Protein AF-A0A974C3S4-F1 (afdb_monomer_lite)

Secondary structure (DSSP, 8-state):
---TTHHHHHHHHHHHHHHHHS-HHHHHHEEEEEEETTEEEEEE--SS---EETTEE-------TT----PPPTTSSS-HHHHHHHHHHHHHHHHHH-SSHHHHHHTHHHHHTTSTT-HHHHHHHHHHHHTS-HHHHHSPP---S-S-------S--SS-HHHHHHHHHHHHH-TT----GGGG--

Foldseek 3Di:
DDDPCPLLVLVLVVQVVCVPPCDPVNVVQWPDWKDFSVDIDTDGDDPDPQPDDVPDGFFADDDDPPDALPQDDCPPPDPNVVNLVVLLVVLLVRLQRGPDPVRSVVCVVVVQVNVVPDNPSNVVSNVVNNPDDNVVSPDDDPDPPDDDCPPSDIDDFPDHSVVSVVQVVVCVVPVPPSDDPRSVRD

Radius of gyration: 20.66 Å; chains: 1; bounding box: 44×44×51 Å

Sequence (186 aa):
MGAKFAHSFANLYMGWWEETHISADWKKCLRVYIRNIDDLLCIWEGNVNLMSEGHRVLSTIYRKPSSGNNLLHEHSCHPKRLIGGIPVGQFLRLRRNCSSDKTFYKLPGDMRDRFQNDKTNIKQAFMRAAKTERCGLLRPKNHRQNRQFKDKYVGCTKRSLKERIREHISQISNINFSNTRHFREC

Structure (mmCIF, N/CA/C/O backbone):
data_AF-A0A974C3S4-F1
#
_entry.id   AF-A0A974C3S4-F1
#
loop_
_atom_site.group_PDB
_atom_site.id
_atom_site.type_symbol
_atom_site.label_atom_id
_atom_site.label_alt_id
_atom_site.label_comp_id
_atom_site.label_asym_id
_atom_site.label_entity_id
_atom_site.label_seq_id
_atom_site.pdbx_PDB_ins_code
_atom_site.Cartn_x
_atom_site.Cartn_y
_atom_site.Cartn_z
_atom_site.occupancy
_atom_site.B_iso_or_equiv
_atom_site.auth_seq_id
_atom_site.auth_comp_id
_atom_site.auth_asym_id
_atom_site.auth_atom_id
_atom_site.pdbx_PDB_model_num
ATOM 1 N N . MET A 1 1 ? 7.377 -14.156 14.859 1.00 49.00 1 MET A N 1
ATOM 2 C CA . MET A 1 1 ? 6.062 -14.406 14.220 1.00 49.00 1 MET A CA 1
ATOM 3 C C . MET A 1 1 ? 5.716 -15.879 14.387 1.00 49.00 1 MET A C 1
ATOM 5 O O . MET A 1 1 ? 6.585 -16.692 14.119 1.00 49.00 1 MET A O 1
ATOM 9 N N . GLY A 1 2 ? 4.513 -16.230 14.858 1.00 65.12 2 GLY A N 1
ATOM 10 C CA . GLY A 1 2 ? 4.103 -17.645 14.977 1.00 65.12 2 GLY A CA 1
ATOM 11 C C . GLY A 1 2 ? 3.187 -17.984 16.158 1.00 65.12 2 GLY A C 1
ATOM 12 O O . GLY A 1 2 ? 2.502 -19.000 16.119 1.00 65.12 2 GLY A O 1
ATOM 13 N N . ALA A 1 3 ? 3.111 -17.128 17.181 1.00 70.50 3 ALA A N 1
ATOM 14 C CA . ALA A 1 3 ? 2.212 -17.344 18.313 1.00 70.50 3 ALA A CA 1
ATOM 15 C C . ALA A 1 3 ? 0.741 -17.082 17.936 1.00 70.50 3 ALA A C 1
ATOM 17 O O . ALA A 1 3 ? 0.429 -16.080 17.285 1.00 70.50 3 ALA A O 1
ATOM 18 N N . LYS A 1 4 ? -0.178 -17.956 18.380 1.00 68.44 4 LYS A N 1
ATOM 19 C CA . LYS A 1 4 ? -1.622 -17.869 18.066 1.00 68.44 4 LYS A CA 1
ATOM 20 C C . LYS A 1 4 ? -2.256 -16.547 18.522 1.00 68.44 4 LYS A C 1
ATOM 22 O O . LYS A 1 4 ? -3.127 -16.029 17.832 1.00 68.44 4 LYS A O 1
ATOM 27 N N . PHE A 1 5 ? -1.783 -15.980 19.631 1.00 71.81 5 PHE A N 1
ATOM 28 C CA . PHE A 1 5 ? -2.290 -14.733 20.213 1.00 71.81 5 PHE A CA 1
ATOM 29 C C . PHE A 1 5 ? -1.718 -13.456 19.571 1.00 71.81 5 PHE A C 1
ATOM 31 O O . PHE A 1 5 ? -2.264 -12.376 19.779 1.00 71.81 5 PHE A O 1
ATOM 38 N N . ALA A 1 6 ? -0.646 -13.549 18.774 1.00 75.81 6 ALA A N 1
ATOM 39 C CA . ALA A 1 6 ? 0.100 -12.379 18.299 1.00 75.81 6 ALA A CA 1
ATOM 40 C C . ALA A 1 6 ? -0.765 -11.370 17.522 1.00 75.81 6 ALA A C 1
ATOM 42 O O . ALA A 1 6 ? -0.603 -10.165 17.681 1.00 75.81 6 ALA A O 1
ATOM 43 N N . HIS A 1 7 ? -1.717 -11.857 16.720 1.00 72.75 7 HIS A N 1
ATOM 44 C CA . HIS A 1 7 ? -2.614 -10.997 15.942 1.00 72.75 7 HIS A CA 1
ATOM 45 C C . HIS A 1 7 ? -3.540 -10.164 16.840 1.00 72.75 7 HIS A C 1
ATOM 47 O O . HIS A 1 7 ? -3.784 -8.994 16.555 1.00 72.75 7 HIS A O 1
ATOM 53 N N . SER A 1 8 ? -4.040 -10.745 17.933 1.00 73.38 8 SER A N 1
ATOM 54 C CA . SER A 1 8 ? -4.930 -10.050 18.866 1.00 73.38 8 SER A CA 1
ATOM 55 C C . SER A 1 8 ? -4.185 -8.967 19.644 1.00 73.38 8 SER A C 1
ATOM 57 O O . SER A 1 8 ? -4.670 -7.843 19.738 1.00 73.38 8 SER A O 1
ATOM 59 N N . PHE A 1 9 ? -2.969 -9.267 20.110 1.00 78.31 9 PHE A N 1
ATOM 60 C CA . PHE A 1 9 ? -2.106 -8.278 20.760 1.00 78.31 9 PHE A CA 1
ATOM 61 C C . PHE A 1 9 ? -1.722 -7.133 19.819 1.00 78.31 9 PHE A C 1
ATOM 63 O O . PHE A 1 9 ? -1.821 -5.972 20.207 1.00 78.31 9 PHE A O 1
ATOM 70 N N . ALA A 1 10 ? -1.357 -7.434 18.569 1.00 81.00 10 ALA A N 1
ATOM 71 C CA . ALA A 1 10 ? -1.061 -6.404 17.576 1.00 81.00 10 ALA A CA 1
ATOM 72 C C . ALA A 1 10 ? -2.276 -5.493 17.325 1.00 81.00 10 ALA A C 1
ATOM 74 O O . ALA A 1 10 ? -2.139 -4.274 17.263 1.00 81.00 10 ALA A O 1
ATOM 75 N N . ASN A 1 11 ? -3.483 -6.062 17.257 1.00 77.94 11 ASN A N 1
ATOM 76 C CA . ASN A 1 11 ? -4.707 -5.279 17.098 1.00 77.94 11 ASN A CA 1
ATOM 77 C C . ASN A 1 11 ? -5.024 -4.391 18.306 1.00 77.94 11 ASN A C 1
ATOM 79 O O . ASN A 1 11 ? -5.500 -3.273 18.110 1.00 77.94 11 ASN A O 1
ATOM 83 N N . LEU A 1 12 ? -4.768 -4.862 19.529 1.00 79.62 12 LEU A N 1
ATOM 84 C CA . LEU A 1 12 ? -4.915 -4.049 20.739 1.00 79.62 12 LEU A CA 1
ATOM 85 C C . LEU A 1 12 ? -3.912 -2.897 20.765 1.00 79.62 12 LEU A C 1
ATOM 87 O O . LEU A 1 12 ? -4.309 -1.757 20.986 1.00 79.62 12 LEU A O 1
ATOM 91 N N . TYR A 1 13 ? -2.641 -3.183 20.476 1.00 84.88 13 TYR A N 1
ATOM 92 C CA . TYR A 1 13 ? -1.594 -2.167 20.406 1.00 84.88 13 TYR A CA 1
ATOM 93 C C . TYR A 1 13 ? -1.926 -1.085 19.375 1.00 84.88 13 TYR A C 1
ATOM 95 O O . TYR A 1 13 ? -1.883 0.100 19.693 1.00 84.88 13 TYR A O 1
ATOM 103 N N . MET A 1 14 ? -2.336 -1.480 18.166 1.00 82.88 14 MET A N 1
ATOM 104 C CA . MET A 1 14 ? -2.735 -0.520 17.136 1.00 82.88 14 MET A CA 1
ATOM 105 C C . MET A 1 14 ? -3.984 0.272 17.535 1.00 82.88 14 MET A C 1
ATOM 107 O O . MET A 1 14 ? -4.066 1.451 17.224 1.00 82.88 14 MET A O 1
ATOM 111 N N . GLY A 1 15 ? -4.922 -0.338 18.267 1.00 80.06 15 GLY A N 1
ATOM 112 C CA . GLY A 1 15 ? -6.074 0.372 18.828 1.00 80.06 15 GLY A CA 1
ATOM 113 C C . GLY A 1 15 ? -5.685 1.454 19.833 1.00 80.06 15 GLY A C 1
ATOM 114 O O . GLY A 1 15 ? -6.187 2.571 19.775 1.00 80.06 15 GLY A O 1
ATOM 115 N N . TRP A 1 16 ? -4.747 1.142 20.725 1.00 84.12 16 TRP A N 1
ATOM 116 C CA . TRP A 1 16 ? -4.184 2.125 21.648 1.00 84.12 16 TRP A CA 1
ATOM 117 C C . TRP A 1 16 ? -3.422 3.233 20.912 1.00 84.12 16 TRP A C 1
ATOM 119 O O . TRP A 1 16 ? -3.577 4.413 21.227 1.00 84.12 16 TRP A O 1
ATOM 129 N N . TRP A 1 17 ? -2.634 2.870 19.900 1.00 85.31 17 TRP A N 1
ATOM 130 C CA . TRP A 1 17 ? -1.913 3.830 19.070 1.00 85.31 17 TRP A CA 1
ATOM 131 C C . TRP A 1 17 ? -2.872 4.787 18.343 1.00 85.31 17 TRP A C 1
ATOM 133 O O . TRP A 1 17 ? -2.651 5.994 18.343 1.00 85.31 17 TRP A O 1
ATOM 143 N N . GLU A 1 18 ? -3.976 4.272 17.793 1.00 80.81 18 GLU A N 1
ATOM 144 C CA . GLU A 1 18 ? -5.032 5.071 17.158 1.00 80.81 18 GLU A CA 1
ATOM 145 C C . GLU A 1 18 ? -5.673 6.060 18.142 1.00 80.81 18 GLU A C 1
ATOM 147 O O . GLU A 1 18 ? -5.864 7.225 17.804 1.00 80.81 18 GLU A O 1
ATOM 152 N N . GLU A 1 19 ? -5.995 5.635 19.366 1.00 79.62 19 GLU A N 1
ATOM 153 C CA . GLU A 1 19 ? -6.585 6.524 20.377 1.00 79.62 19 GLU A CA 1
ATOM 154 C C . GLU A 1 19 ? -5.631 7.631 20.840 1.00 79.62 19 GLU A C 1
ATOM 156 O O . GLU A 1 19 ? -6.083 8.732 21.146 1.00 79.62 19 GLU A O 1
ATOM 161 N N . THR A 1 20 ? -4.327 7.353 20.867 1.00 83.06 20 THR A N 1
ATOM 162 C CA . THR A 1 20 ? -3.306 8.277 21.384 1.00 83.06 20 THR A CA 1
ATOM 163 C C . THR A 1 20 ? -2.738 9.220 20.324 1.00 83.06 20 THR A C 1
ATOM 165 O O . THR A 1 20 ? -2.444 10.370 20.636 1.00 83.06 20 THR A O 1
ATOM 168 N N . HIS A 1 21 ? -2.586 8.762 19.078 1.00 83.56 21 HIS A N 1
ATOM 169 C CA . HIS A 1 21 ? -1.892 9.508 18.020 1.00 83.56 21 HIS A CA 1
ATOM 170 C C . HIS A 1 21 ? -2.831 10.059 16.942 1.00 83.56 21 HIS A C 1
ATOM 172 O O . HIS A 1 21 ? -2.447 10.975 16.213 1.00 83.56 21 HIS A O 1
ATOM 178 N N . ILE A 1 22 ? -4.061 9.544 16.826 1.00 80.31 22 ILE A N 1
ATOM 179 C CA . ILE A 1 22 ? -5.069 10.108 15.923 1.00 80.31 22 ILE A CA 1
ATOM 180 C C . ILE A 1 22 ? -5.941 11.073 16.726 1.00 80.31 22 ILE A C 1
ATOM 182 O O . ILE A 1 22 ? -6.916 10.673 17.368 1.00 80.31 22 ILE A O 1
ATOM 186 N N . SER A 1 23 ? -5.574 12.358 16.682 1.00 75.12 23 SER A N 1
ATOM 187 C CA . SER A 1 23 ? -6.287 13.421 17.395 1.00 75.12 23 SER A CA 1
ATOM 188 C C . SER A 1 23 ? -7.766 13.487 16.998 1.00 75.12 23 SER A C 1
ATOM 190 O O . SER A 1 23 ? -8.157 13.111 15.889 1.00 75.12 23 SER A O 1
ATOM 192 N N . ALA A 1 24 ? -8.606 13.994 17.904 1.00 73.50 24 ALA A N 1
ATOM 193 C CA . ALA A 1 24 ? -10.036 14.159 17.647 1.00 73.50 24 ALA A CA 1
ATOM 194 C C . ALA A 1 24 ? -10.309 15.017 16.400 1.00 73.50 24 ALA A C 1
ATOM 196 O O . ALA A 1 24 ? -11.242 14.733 15.654 1.00 73.50 24 ALA A O 1
ATOM 197 N N . ASP A 1 25 ? -9.468 16.017 16.135 1.00 75.00 25 ASP A N 1
ATOM 198 C CA . ASP A 1 25 ? -9.600 16.868 14.953 1.00 75.00 25 ASP A CA 1
ATOM 199 C C . ASP A 1 25 ? -9.223 16.136 13.666 1.00 75.00 25 ASP A C 1
ATOM 201 O O . ASP A 1 25 ? -9.927 16.251 12.666 1.00 75.00 25 ASP A O 1
ATOM 205 N N . TRP A 1 26 ? -8.197 15.281 13.700 1.00 75.31 26 TRP A N 1
ATOM 206 C CA . TRP A 1 26 ? -7.864 14.437 12.553 1.00 75.31 26 TRP A CA 1
ATOM 207 C C . TRP A 1 26 ? -8.987 13.443 12.228 1.00 75.31 26 TRP A C 1
ATOM 209 O O . TRP A 1 26 ? -9.284 13.197 11.057 1.00 75.31 26 TRP A O 1
ATOM 219 N N . LYS A 1 27 ? -9.669 12.911 13.252 1.00 75.12 27 LYS A N 1
ATOM 220 C CA . LYS A 1 27 ? -10.837 12.033 13.060 1.00 75.12 27 LYS A CA 1
ATOM 221 C C . LYS A 1 27 ? -11.984 12.732 12.326 1.00 75.12 27 LYS A C 1
ATOM 223 O O . LYS A 1 27 ? -12.694 12.058 11.591 1.00 75.12 27 LYS A O 1
ATOM 228 N N . LYS A 1 28 ? -12.148 14.053 12.476 1.00 79.06 28 LYS A N 1
ATOM 229 C CA . LYS A 1 28 ? -13.183 14.827 11.761 1.00 79.06 28 LYS A CA 1
ATOM 230 C C . LYS A 1 28 ? -12.880 14.951 10.267 1.00 79.06 28 LYS A C 1
ATOM 232 O O . LYS A 1 28 ? -13.800 14.915 9.456 1.00 79.06 28 LYS A O 1
ATOM 237 N N . CYS A 1 29 ? -11.603 15.073 9.905 1.00 80.06 29 CYS A N 1
ATOM 238 C CA . CYS A 1 29 ? -11.180 15.206 8.510 1.00 80.06 29 CYS A CA 1
ATOM 239 C C . CYS A 1 29 ? -11.091 13.855 7.780 1.00 80.06 29 CYS A C 1
ATOM 241 O O . CYS A 1 29 ? -11.130 13.820 6.551 1.00 80.06 29 CYS A O 1
ATOM 243 N N . LEU A 1 30 ? -10.972 12.734 8.500 1.00 82.06 30 LEU A N 1
ATOM 244 C CA . LEU A 1 30 ? -10.976 11.390 7.916 1.00 82.06 30 LEU A CA 1
ATOM 245 C C . LEU A 1 30 ? -12.379 11.006 7.420 1.00 82.06 30 LEU A C 1
ATOM 247 O O . LEU A 1 30 ? -13.294 10.776 8.202 1.00 82.06 30 LEU A O 1
ATOM 251 N N . ARG A 1 31 ? -12.528 10.869 6.101 1.00 81.69 31 ARG A N 1
ATOM 252 C CA . ARG A 1 31 ? -13.748 10.371 5.448 1.00 81.69 31 ARG A CA 1
ATOM 253 C C . ARG A 1 31 ? -13.806 8.845 5.434 1.00 81.69 31 ARG A C 1
ATOM 255 O O . ARG A 1 31 ? -14.871 8.271 5.627 1.00 81.69 31 ARG A O 1
ATOM 262 N N . VAL A 1 32 ? -12.664 8.191 5.224 1.00 79.94 32 VAL A N 1
ATOM 263 C CA . VAL A 1 32 ? -12.521 6.730 5.279 1.00 79.94 32 VAL A CA 1
ATOM 264 C C . VAL A 1 32 ? -11.233 6.391 6.014 1.00 79.94 32 VAL A C 1
ATOM 266 O O . VAL A 1 32 ? -10.180 6.952 5.719 1.00 79.94 32 VAL A O 1
ATOM 269 N N . TYR A 1 33 ? -11.305 5.446 6.944 1.00 79.81 33 TYR A N 1
ATOM 270 C CA . TYR A 1 33 ? -10.139 4.874 7.605 1.00 79.81 33 TYR A CA 1
ATOM 271 C C . TYR A 1 33 ? -10.340 3.371 7.751 1.00 79.81 33 TYR A C 1
ATOM 273 O O . TYR A 1 33 ? -11.225 2.913 8.472 1.00 79.81 33 TYR A O 1
ATOM 281 N N . ILE A 1 34 ? -9.518 2.603 7.048 1.00 77.44 34 ILE A N 1
ATOM 282 C CA . ILE A 1 34 ? -9.522 1.147 7.086 1.00 77.44 34 ILE A CA 1
ATOM 283 C C . ILE A 1 34 ? -8.109 0.703 7.425 1.00 77.44 34 ILE A C 1
ATOM 285 O O . ILE A 1 34 ? -7.136 1.171 6.835 1.00 77.44 34 ILE A O 1
ATOM 289 N N . ARG A 1 35 ? -7.999 -0.228 8.368 1.00 78.38 35 ARG A N 1
ATOM 290 C CA . ARG A 1 35 ? -6.722 -0.799 8.781 1.00 78.38 35 ARG A CA 1
ATOM 291 C C . ARG A 1 35 ? -6.786 -2.317 8.757 1.00 78.38 35 ARG A C 1
ATOM 293 O O . ARG A 1 35 ? -7.759 -2.906 9.215 1.00 78.38 35 ARG A O 1
ATOM 300 N N . ASN A 1 36 ? -5.699 -2.910 8.291 1.00 76.31 36 ASN A N 1
ATOM 301 C CA . ASN A 1 36 ? -5.227 -4.246 8.627 1.00 76.31 36 ASN A CA 1
ATOM 302 C C . ASN A 1 36 ? -3.917 -4.076 9.420 1.00 76.31 36 ASN A C 1
ATOM 304 O O . ASN A 1 36 ? -3.266 -3.053 9.263 1.00 76.31 36 ASN A O 1
ATOM 308 N N . ILE A 1 37 ? -3.519 -5.027 10.271 1.00 73.94 37 ILE A N 1
ATOM 309 C CA . ILE A 1 37 ? -2.372 -4.898 11.204 1.00 73.94 37 ILE A CA 1
ATOM 310 C C . ILE A 1 37 ? -1.189 -4.117 10.601 1.00 73.94 37 ILE A C 1
ATOM 312 O O . ILE A 1 37 ? -0.754 -3.139 11.202 1.00 73.94 37 ILE A O 1
ATOM 316 N N . ASP A 1 38 ? -0.763 -4.498 9.394 1.00 74.00 38 ASP A N 1
ATOM 317 C CA . ASP A 1 38 ? 0.390 -3.918 8.698 1.00 74.00 38 ASP A CA 1
ATOM 318 C C . ASP A 1 38 ? 0.028 -2.865 7.623 1.00 74.00 38 ASP A C 1
ATOM 320 O O . ASP A 1 38 ? 0.913 -2.157 7.143 1.00 74.00 38 ASP A O 1
ATOM 324 N N . ASP A 1 39 ? -1.249 -2.74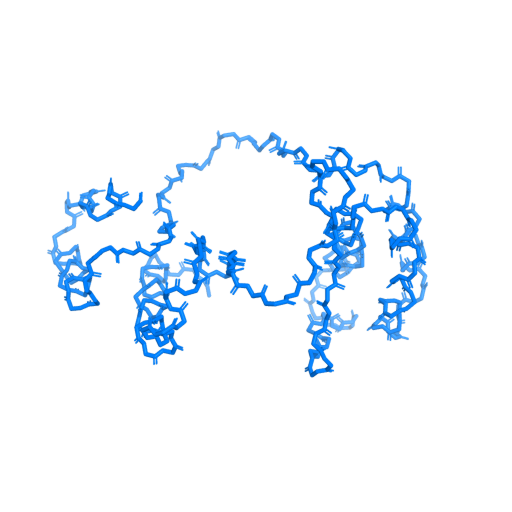2 7.231 1.00 80.12 39 ASP A N 1
ATOM 325 C CA . ASP A 1 39 ? -1.698 -1.906 6.106 1.00 80.12 39 ASP A CA 1
ATOM 326 C C . ASP A 1 39 ? -2.754 -0.874 6.534 1.00 80.12 39 ASP A C 1
ATOM 328 O O . ASP A 1 39 ? -3.768 -1.206 7.146 1.00 80.12 39 ASP A O 1
ATOM 332 N N . LEU A 1 40 ? -2.569 0.382 6.127 1.00 81.50 40 LEU A N 1
ATOM 333 C CA . LEU A 1 40 ? -3.481 1.494 6.407 1.00 81.50 40 LEU A CA 1
ATOM 334 C C . LEU A 1 40 ? -4.011 2.093 5.099 1.00 81.50 40 LEU A C 1
ATOM 336 O O . LEU A 1 40 ? -3.233 2.412 4.198 1.00 81.50 40 LEU A O 1
ATOM 340 N N . LEU A 1 41 ? -5.326 2.289 5.016 1.00 82.69 41 LEU A N 1
ATOM 341 C CA . LEU A 1 41 ? -6.002 3.029 3.956 1.00 82.69 41 LEU A CA 1
ATOM 342 C C . LEU A 1 41 ? -6.784 4.188 4.575 1.00 82.69 41 LEU A C 1
ATOM 344 O O . LEU A 1 41 ? -7.761 3.976 5.290 1.00 82.69 41 LEU A O 1
ATOM 348 N N . CYS A 1 42 ? -6.372 5.409 4.248 1.00 81.12 42 CYS A N 1
ATOM 349 C CA . CYS A 1 42 ? -7.007 6.632 4.722 1.00 81.12 42 CYS A CA 1
ATOM 350 C C . CYS A 1 42 ? -7.463 7.475 3.529 1.00 81.12 42 CYS A C 1
ATOM 352 O O . CYS A 1 42 ? -6.677 7.724 2.615 1.00 81.12 42 CYS A O 1
ATOM 354 N N . ILE A 1 43 ? -8.701 7.958 3.571 1.00 82.25 43 ILE A N 1
ATOM 355 C CA . ILE A 1 43 ? -9.211 9.034 2.720 1.00 82.25 43 ILE A CA 1
ATOM 356 C C . ILE A 1 43 ? -9.602 10.155 3.670 1.00 82.25 43 ILE A C 1
ATOM 358 O O . ILE A 1 43 ? -10.413 9.945 4.570 1.00 82.25 43 ILE A O 1
ATOM 362 N N . TRP A 1 44 ? -9.017 11.330 3.496 1.00 84.25 44 TRP A N 1
ATOM 363 C CA . TRP A 1 44 ? -9.331 12.502 4.300 1.00 84.25 44 TRP A CA 1
ATOM 364 C C . TRP A 1 44 ? -9.626 13.688 3.393 1.00 84.25 44 TRP A C 1
ATOM 366 O O . TRP A 1 44 ? -9.201 13.724 2.238 1.00 84.25 44 TRP A O 1
ATOM 376 N N . GLU A 1 45 ? -10.379 14.640 3.919 1.00 78.50 45 GLU A N 1
ATOM 377 C CA . GLU A 1 45 ? -10.604 15.920 3.271 1.00 78.50 45 GLU A CA 1
ATOM 378 C C . GLU A 1 45 ? -9.400 16.830 3.519 1.00 78.50 45 GLU A C 1
ATOM 380 O O . GLU A 1 45 ? -8.984 17.046 4.658 1.00 78.50 45 GLU A O 1
ATOM 385 N N . GLY A 1 46 ? -8.804 17.333 2.444 1.00 73.81 46 GLY A N 1
ATOM 386 C CA . GLY A 1 46 ? -7.680 18.254 2.511 1.00 73.81 46 GLY A CA 1
ATOM 387 C C . GLY A 1 46 ? -7.654 19.176 1.301 1.00 73.81 46 GLY A C 1
ATOM 388 O O . GLY A 1 46 ? -8.262 18.881 0.277 1.00 73.81 46 GLY A O 1
ATOM 389 N N . ASN A 1 47 ? -6.892 20.265 1.400 1.00 66.00 47 ASN A N 1
ATOM 390 C CA . ASN A 1 47 ? -6.762 21.289 0.351 1.00 66.00 47 ASN A CA 1
ATOM 391 C C . ASN A 1 47 ? -5.928 20.841 -0.867 1.00 66.00 47 ASN A C 1
ATOM 393 O O . ASN A 1 47 ? -5.486 21.667 -1.662 1.00 66.00 47 ASN A O 1
ATOM 397 N N . VAL A 1 48 ? -5.640 19.545 -0.996 1.00 61.84 48 VAL A N 1
ATOM 398 C CA . VAL A 1 48 ? -4.832 19.028 -2.101 1.00 61.84 48 VAL A CA 1
ATOM 399 C C . VAL A 1 48 ? -5.753 18.758 -3.279 1.00 61.84 48 VAL A C 1
ATOM 401 O O . VAL A 1 48 ? -6.665 17.940 -3.182 1.00 61.84 48 VAL A O 1
ATOM 404 N N . ASN A 1 49 ? -5.472 19.414 -4.404 1.00 56.66 49 ASN A N 1
ATOM 405 C CA . ASN A 1 49 ? -6.136 19.146 -5.672 1.00 56.66 49 ASN A CA 1
ATOM 406 C C . ASN A 1 49 ? -5.974 17.662 -6.022 1.00 56.66 49 ASN A C 1
ATOM 408 O O . ASN A 1 49 ? -4.888 17.210 -6.397 1.00 56.66 49 ASN A O 1
ATOM 412 N N . LEU A 1 50 ? -7.054 16.891 -5.883 1.00 60.16 50 LEU A N 1
ATOM 413 C CA . LEU A 1 50 ? -7.115 15.541 -6.420 1.00 60.16 50 LEU A CA 1
ATOM 414 C C . LEU A 1 50 ? -6.884 15.644 -7.926 1.00 60.16 50 LEU A C 1
ATOM 416 O O . LEU A 1 50 ? -7.619 16.337 -8.630 1.00 60.16 50 LEU A O 1
ATOM 420 N N . MET A 1 51 ? -5.860 14.949 -8.421 1.00 63.56 51 MET A N 1
ATOM 421 C CA . MET A 1 51 ? -5.691 14.771 -9.857 1.00 63.56 51 MET A CA 1
ATOM 422 C C . MET A 1 51 ? -6.913 13.990 -10.348 1.00 63.56 51 MET A C 1
ATOM 424 O O . MET A 1 51 ? -7.044 12.796 -10.078 1.00 63.56 51 MET A O 1
ATOM 428 N N . SER A 1 52 ? -7.844 14.681 -10.995 1.00 67.38 52 SER A N 1
ATOM 429 C CA . SER A 1 52 ? -9.067 14.097 -11.530 1.00 67.38 52 SER A CA 1
ATOM 430 C C . SER A 1 52 ? -9.143 14.375 -13.023 1.00 67.38 52 SER A C 1
ATOM 432 O O . SER A 1 52 ? -8.881 15.482 -13.483 1.00 67.38 52 SER A O 1
ATOM 434 N N . GLU A 1 53 ? -9.462 13.336 -13.786 1.00 71.19 53 GLU A N 1
ATOM 435 C CA . GLU A 1 53 ? -9.814 13.443 -15.201 1.00 71.19 53 GLU A CA 1
ATOM 436 C C . GLU A 1 53 ? -11.278 13.010 -15.321 1.00 71.19 53 GLU A C 1
ATOM 438 O O . GLU A 1 53 ? -11.604 11.820 -15.242 1.00 71.19 53 GLU A O 1
ATOM 443 N N . GLY A 1 54 ? -12.184 13.989 -15.419 1.00 75.25 54 GLY A N 1
ATOM 444 C CA . GLY A 1 54 ? -13.630 13.758 -15.364 1.00 75.25 54 GLY A CA 1
ATOM 445 C C . GLY A 1 54 ? -14.057 13.101 -14.044 1.00 75.25 54 GLY A C 1
ATOM 446 O O . GLY A 1 54 ? -13.766 13.610 -12.967 1.00 75.25 54 GLY A O 1
ATOM 447 N N . HIS A 1 55 ? -14.711 11.937 -14.123 1.00 74.31 55 HIS A N 1
ATOM 448 C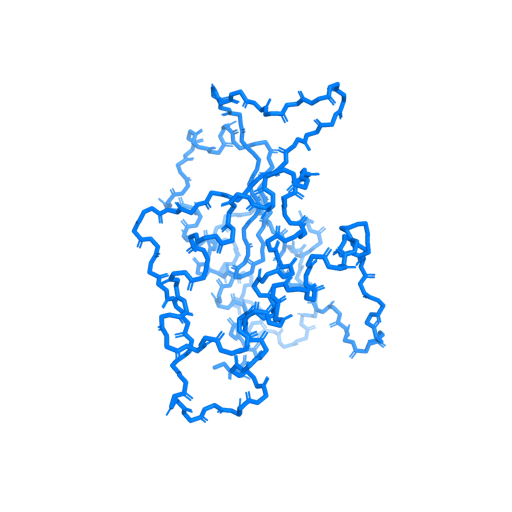 CA . HIS A 1 55 ? -15.162 11.155 -12.958 1.00 74.31 55 HIS A CA 1
ATOM 449 C C . HIS A 1 55 ? -14.111 10.161 -12.416 1.00 74.31 55 HIS A C 1
ATOM 451 O O . HIS A 1 55 ? -14.440 9.297 -11.601 1.00 74.31 55 HIS A O 1
ATOM 457 N N . ARG A 1 56 ? -12.850 10.215 -12.875 1.00 74.38 56 ARG A N 1
ATOM 458 C CA . ARG A 1 56 ? -11.787 9.294 -12.433 1.00 74.38 56 ARG A CA 1
ATOM 459 C C . ARG A 1 56 ? -10.800 9.966 -11.490 1.00 74.38 56 ARG A C 1
ATOM 461 O O . ARG A 1 56 ? -10.187 10.971 -11.835 1.00 74.38 56 ARG A O 1
ATOM 468 N N . VAL A 1 57 ? -10.568 9.321 -10.347 1.00 80.38 57 VAL A N 1
ATOM 469 C CA . VAL A 1 57 ? -9.466 9.649 -9.435 1.00 80.38 57 VAL A CA 1
ATOM 470 C C . VAL A 1 57 ? -8.167 9.078 -9.999 1.00 80.38 57 VAL A C 1
ATOM 472 O O . VAL A 1 57 ? -8.050 7.866 -10.202 1.00 80.38 57 VAL A O 1
ATOM 475 N N . LEU A 1 58 ? -7.183 9.942 -10.240 1.00 82.62 58 LEU A N 1
ATOM 476 C CA . LEU A 1 58 ? -5.844 9.533 -10.636 1.00 82.62 58 LEU A CA 1
ATOM 477 C C . LEU A 1 58 ? -4.985 9.292 -9.396 1.00 82.62 58 LEU A C 1
ATOM 479 O O . LEU A 1 58 ? -4.961 10.071 -8.447 1.00 82.62 58 LEU A O 1
ATOM 483 N N . SER A 1 59 ? -4.244 8.192 -9.430 1.00 83.44 59 SER A N 1
ATOM 484 C CA . SER A 1 59 ? -3.341 7.777 -8.362 1.00 83.44 59 SER A CA 1
ATOM 485 C C . SER A 1 59 ? -1.889 7.802 -8.830 1.00 83.44 59 SER A C 1
ATOM 487 O O . SER A 1 59 ? -1.568 7.372 -9.943 1.00 83.44 59 SER A O 1
ATOM 489 N N . THR A 1 60 ? -1.005 8.267 -7.953 1.00 85.12 60 THR A N 1
ATOM 490 C CA . THR A 1 60 ? 0.452 8.202 -8.105 1.00 85.12 60 THR A CA 1
ATOM 491 C C . THR A 1 60 ? 1.084 7.758 -6.788 1.00 85.12 60 THR A C 1
ATOM 493 O O . THR A 1 60 ? 0.419 7.700 -5.753 1.00 85.12 60 THR A O 1
ATOM 496 N N . ILE A 1 61 ? 2.367 7.410 -6.820 1.00 85.06 61 ILE A N 1
ATOM 497 C CA . ILE A 1 61 ? 3.123 7.056 -5.621 1.00 85.06 61 ILE A CA 1
ATOM 498 C C . ILE A 1 61 ? 3.888 8.278 -5.136 1.00 85.06 61 ILE A C 1
ATOM 500 O O . ILE A 1 61 ? 4.729 8.819 -5.847 1.00 85.06 61 ILE A O 1
ATOM 504 N N . TYR A 1 62 ? 3.635 8.647 -3.886 1.00 83.38 62 TYR A N 1
ATOM 505 C CA . TYR A 1 62 ? 4.482 9.556 -3.135 1.00 83.38 62 TYR A CA 1
ATOM 506 C C . TYR A 1 62 ? 5.407 8.752 -2.219 1.00 83.38 62 TYR A C 1
ATOM 508 O O . TYR A 1 62 ? 4.980 7.790 -1.575 1.00 83.38 62 TYR A O 1
ATOM 516 N N . ARG A 1 63 ? 6.681 9.141 -2.153 1.00 78.19 63 ARG A N 1
ATOM 517 C CA . ARG A 1 63 ? 7.653 8.572 -1.217 1.00 78.19 63 ARG A CA 1
ATOM 518 C C . ARG A 1 63 ? 8.148 9.673 -0.299 1.00 78.19 63 ARG A C 1
ATOM 520 O O . ARG A 1 63 ? 8.571 10.723 -0.768 1.00 78.19 63 ARG A O 1
ATOM 527 N N . LYS A 1 64 ? 8.121 9.411 1.006 1.00 81.06 64 LYS A N 1
ATOM 528 C CA . LYS A 1 64 ? 8.679 10.338 1.990 1.00 81.06 64 LYS A CA 1
ATOM 529 C C . LYS A 1 64 ? 10.196 10.457 1.771 1.00 81.06 64 LYS A C 1
ATOM 531 O O . LYS A 1 64 ? 10.832 9.412 1.608 1.00 81.06 64 LYS A O 1
ATOM 536 N N . PRO A 1 65 ? 10.779 11.669 1.826 1.00 78.19 65 PRO A N 1
ATOM 537 C CA . PRO A 1 65 ? 12.225 11.865 1.691 1.00 78.19 65 PRO A CA 1
ATOM 538 C C . PRO A 1 65 ? 13.040 11.040 2.695 1.00 78.19 65 PRO A C 1
ATOM 540 O O . PRO A 1 65 ? 14.076 10.488 2.351 1.00 78.19 65 PRO A O 1
ATOM 543 N N . SER A 1 66 ? 12.520 10.876 3.914 1.00 77.75 66 SER A N 1
ATOM 544 C CA . SER A 1 66 ? 13.137 10.088 4.987 1.00 77.75 66 SER A CA 1
ATOM 545 C C . SER A 1 66 ? 12.887 8.576 4.895 1.00 77.75 66 SER A C 1
ATOM 547 O O . SER A 1 66 ? 13.345 7.824 5.752 1.00 77.75 66 SER A O 1
ATOM 549 N N . SER A 1 67 ? 12.145 8.094 3.890 1.00 72.75 67 SER A N 1
ATOM 550 C CA . SER A 1 67 ? 11.876 6.661 3.749 1.00 72.75 67 SER A CA 1
ATOM 551 C C . SER A 1 67 ? 13.128 5.931 3.270 1.00 72.75 67 SER A C 1
ATOM 553 O O . SER A 1 67 ? 13.404 5.892 2.066 1.00 72.75 67 SER A O 1
ATOM 555 N N . GLY A 1 68 ? 13.827 5.287 4.204 1.00 67.88 68 GLY A N 1
ATOM 556 C CA . GLY A 1 68 ? 14.937 4.390 3.903 1.00 67.88 68 GLY A CA 1
ATOM 557 C C . GLY A 1 68 ? 14.550 3.234 2.972 1.00 67.88 68 GLY A C 1
ATOM 558 O O . GLY A 1 68 ? 13.373 2.899 2.782 1.00 67.88 68 GLY A O 1
ATOM 559 N N . ASN A 1 69 ? 15.565 2.618 2.370 1.00 65.69 69 ASN A N 1
ATOM 560 C CA . ASN A 1 69 ? 15.409 1.398 1.589 1.00 65.69 69 ASN A CA 1
ATOM 561 C C . ASN A 1 69 ? 15.457 0.196 2.532 1.00 65.69 69 ASN A C 1
ATOM 563 O O . ASN A 1 69 ? 16.521 -0.368 2.757 1.00 65.69 69 ASN A O 1
ATOM 567 N N . ASN A 1 70 ? 14.302 -0.233 3.045 1.00 66.12 70 ASN A N 1
ATOM 568 C CA . ASN A 1 70 ? 14.170 -1.520 3.744 1.00 66.12 70 ASN A CA 1
ATOM 569 C C . ASN A 1 70 ? 14.210 -2.683 2.732 1.00 66.12 70 ASN A C 1
ATOM 571 O O . ASN A 1 70 ? 13.275 -3.478 2.630 1.00 66.12 70 ASN A O 1
ATOM 575 N N . LEU A 1 71 ? 15.249 -2.722 1.899 1.00 75.19 71 LEU A N 1
ATOM 576 C CA . LEU A 1 71 ? 15.484 -3.780 0.928 1.00 75.19 71 LEU A CA 1
ATOM 577 C C . LEU A 1 71 ? 16.419 -4.812 1.550 1.00 75.19 71 LEU A C 1
ATOM 579 O O . LEU A 1 71 ? 17.383 -4.463 2.228 1.00 75.19 71 LEU A O 1
ATOM 583 N N . LEU A 1 72 ? 16.123 -6.090 1.320 1.00 77.75 72 LEU A N 1
ATOM 584 C CA . LEU A 1 72 ? 17.021 -7.160 1.735 1.00 77.75 72 LEU A CA 1
ATOM 585 C C . LEU A 1 72 ? 18.323 -7.056 0.945 1.00 77.75 72 LEU A C 1
ATOM 587 O O . LEU A 1 72 ? 18.302 -6.906 -0.277 1.00 77.75 72 LEU A O 1
ATOM 591 N N . HIS A 1 73 ? 19.443 -7.157 1.657 1.00 79.19 73 HIS A N 1
ATOM 592 C CA . HIS A 1 73 ? 20.760 -7.173 1.039 1.00 79.19 73 HIS A CA 1
ATOM 593 C C . HIS A 1 73 ? 20.942 -8.437 0.187 1.00 79.19 73 HIS A C 1
ATOM 595 O O . HIS A 1 73 ? 20.469 -9.514 0.565 1.00 79.19 73 HIS A O 1
ATOM 601 N N . GLU A 1 74 ? 21.662 -8.327 -0.929 1.00 76.50 74 GLU A N 1
ATOM 602 C CA . GLU A 1 74 ? 21.883 -9.439 -1.865 1.00 76.50 74 GLU A CA 1
ATOM 603 C C . GLU A 1 74 ? 22.590 -10.630 -1.203 1.00 76.50 74 GLU A C 1
ATOM 605 O O . GLU A 1 74 ? 22.212 -11.780 -1.405 1.00 76.50 74 GLU A O 1
ATOM 610 N N . HIS A 1 75 ? 23.574 -10.348 -0.349 1.00 80.44 75 HIS A N 1
ATOM 611 C CA . HIS A 1 75 ? 24.331 -11.363 0.395 1.00 80.44 75 HIS A CA 1
ATOM 612 C C . HIS A 1 75 ? 23.690 -11.761 1.731 1.00 80.44 75 HIS A C 1
ATOM 614 O O . HIS A 1 75 ? 24.339 -12.381 2.569 1.00 80.44 75 HIS A O 1
ATOM 620 N N . SER A 1 76 ? 22.435 -11.380 1.976 1.00 84.12 76 SER A N 1
ATOM 621 C CA . SER A 1 76 ? 21.728 -11.857 3.166 1.00 84.12 76 SER A CA 1
ATOM 622 C C . SER A 1 76 ? 21.418 -13.356 3.054 1.00 84.12 76 SER A C 1
ATOM 624 O O . SER A 1 76 ? 21.290 -13.890 1.954 1.00 84.12 76 SER A O 1
ATOM 626 N N . CYS A 1 77 ? 21.227 -14.042 4.187 1.00 87.38 77 CYS A N 1
ATOM 627 C CA . CYS A 1 77 ? 20.929 -15.484 4.249 1.00 87.38 77 CYS A CA 1
ATOM 628 C C . CYS A 1 77 ? 19.513 -15.862 3.759 1.00 87.38 77 CYS A C 1
ATOM 630 O O . CYS A 1 77 ? 18.923 -16.841 4.214 1.00 87.38 77 CYS A O 1
ATOM 632 N N . HIS A 1 78 ? 18.935 -15.074 2.854 1.00 84.94 78 HIS A N 1
ATOM 633 C CA . HIS A 1 78 ? 17.623 -15.321 2.282 1.00 84.94 78 HIS A CA 1
ATOM 634 C C . HIS A 1 78 ? 17.750 -16.107 0.971 1.00 84.94 78 HIS A C 1
ATOM 636 O O . HIS A 1 78 ? 18.725 -15.952 0.233 1.00 84.94 78 HIS A O 1
ATOM 642 N N . PRO A 1 79 ? 16.749 -16.929 0.613 1.00 89.12 79 PRO A N 1
ATOM 643 C CA . PRO A 1 79 ? 16.765 -17.645 -0.655 1.00 89.12 79 PRO A CA 1
ATOM 644 C C . PRO A 1 79 ? 16.915 -16.689 -1.845 1.00 89.12 79 PRO A C 1
ATOM 646 O O . PRO A 1 79 ? 16.160 -15.722 -1.963 1.00 89.12 79 PRO A O 1
ATOM 649 N N . LYS A 1 80 ? 17.815 -17.000 -2.789 1.00 85.19 80 LYS A N 1
ATOM 650 C CA . LYS A 1 80 ? 18.066 -16.171 -3.990 1.00 85.19 80 LYS A CA 1
ATOM 651 C C . LYS A 1 80 ? 16.787 -15.839 -4.766 1.00 85.19 80 LYS A C 1
ATOM 653 O O . LYS A 1 80 ? 16.613 -14.726 -5.253 1.00 85.19 80 LYS A O 1
ATOM 658 N N . ARG A 1 81 ? 15.845 -16.789 -4.823 1.00 86.62 81 ARG A N 1
ATOM 659 C CA . ARG A 1 81 ? 14.528 -16.600 -5.452 1.00 86.62 81 ARG A CA 1
ATOM 660 C C . ARG A 1 81 ? 13.689 -15.517 -4.765 1.00 86.62 81 ARG A C 1
ATOM 662 O O . ARG A 1 81 ? 12.944 -14.819 -5.447 1.00 86.62 81 ARG A O 1
ATOM 669 N N . LEU A 1 82 ? 13.789 -15.388 -3.440 1.00 85.44 82 LEU A N 1
ATOM 670 C CA . LEU A 1 82 ? 13.106 -14.341 -2.683 1.00 85.44 82 LEU A CA 1
ATOM 671 C C . LEU A 1 82 ? 13.719 -12.979 -3.009 1.00 85.44 82 LEU A C 1
ATOM 673 O O . LEU A 1 82 ? 12.985 -12.081 -3.407 1.00 85.44 82 LEU A O 1
ATOM 677 N N . ILE A 1 83 ? 15.046 -12.865 -2.906 1.00 84.69 83 ILE A N 1
ATOM 678 C CA . ILE A 1 83 ? 15.796 -11.624 -3.154 1.00 84.69 83 ILE A CA 1
ATOM 679 C C . ILE A 1 83 ? 15.528 -11.115 -4.576 1.00 84.69 83 ILE A C 1
ATOM 681 O O . ILE A 1 83 ? 15.050 -9.995 -4.753 1.00 84.69 83 ILE A O 1
ATOM 685 N N . GLY A 1 84 ? 15.689 -11.976 -5.584 1.00 84.75 84 GLY A N 1
ATOM 686 C CA . GLY A 1 84 ? 15.410 -11.623 -6.978 1.00 84.75 84 GLY A CA 1
ATOM 687 C C . GLY A 1 84 ? 13.930 -11.343 -7.275 1.00 84.75 84 GLY A C 1
ATOM 688 O O . GLY A 1 84 ? 13.603 -10.705 -8.274 1.00 84.75 84 GLY A O 1
ATOM 689 N N . GLY A 1 85 ? 13.012 -11.780 -6.409 1.00 87.94 85 GLY A N 1
ATOM 690 C CA . GLY A 1 85 ? 11.588 -11.460 -6.504 1.00 87.94 85 GLY A CA 1
ATOM 691 C C . GLY A 1 85 ? 11.237 -10.048 -6.025 1.00 87.94 85 GLY A C 1
ATOM 692 O O . GLY A 1 85 ? 10.180 -9.529 -6.397 1.00 87.94 85 GLY A O 1
ATOM 693 N N . ILE A 1 86 ? 12.101 -9.408 -5.229 1.00 87.56 86 ILE A N 1
ATOM 694 C CA . ILE A 1 86 ? 11.837 -8.087 -4.644 1.00 87.56 86 ILE A CA 1
ATOM 695 C C . ILE A 1 86 ? 11.737 -7.007 -5.729 1.00 87.56 86 ILE A C 1
ATOM 697 O O . ILE A 1 86 ? 10.700 -6.335 -5.755 1.00 87.56 86 ILE A O 1
ATOM 701 N N . PRO A 1 87 ? 12.707 -6.846 -6.659 1.00 87.94 87 PRO A N 1
ATOM 702 C CA . PRO A 1 87 ? 12.599 -5.844 -7.720 1.00 87.94 87 PRO A CA 1
ATOM 703 C C . PRO A 1 87 ? 11.325 -6.024 -8.548 1.00 87.94 87 PRO A C 1
ATOM 705 O O . PRO A 1 87 ? 10.584 -5.067 -8.773 1.00 87.94 87 PRO A O 1
ATOM 708 N N . VAL A 1 88 ? 11.010 -7.268 -8.923 1.00 89.69 88 VAL A N 1
ATOM 709 C CA . VAL A 1 88 ? 9.801 -7.606 -9.689 1.00 89.69 88 VAL A CA 1
ATOM 710 C C . VAL A 1 88 ? 8.542 -7.177 -8.940 1.00 89.69 88 VAL A C 1
ATOM 712 O O . VAL A 1 88 ? 7.700 -6.470 -9.494 1.00 89.69 88 VAL A O 1
ATOM 715 N N . GLY A 1 89 ? 8.409 -7.572 -7.672 1.00 89.00 89 GLY A N 1
ATOM 716 C CA . GLY A 1 89 ? 7.246 -7.228 -6.859 1.00 89.00 89 GLY A CA 1
ATOM 717 C C . GLY A 1 89 ? 7.082 -5.721 -6.681 1.00 89.00 89 GLY A C 1
ATOM 718 O O . GLY A 1 89 ? 5.966 -5.206 -6.748 1.00 89.00 89 GLY A O 1
ATOM 719 N N . GLN A 1 90 ? 8.185 -4.999 -6.498 1.00 88.50 90 GLN A N 1
ATOM 720 C CA . GLN A 1 90 ? 8.157 -3.553 -6.337 1.00 88.50 90 GLN A CA 1
ATOM 721 C C . GLN A 1 90 ? 7.736 -2.850 -7.643 1.00 88.50 90 GLN A C 1
ATOM 723 O O . GLN A 1 90 ? 6.853 -1.990 -7.602 1.00 88.50 90 GLN A O 1
ATOM 728 N N . PHE A 1 91 ? 8.282 -3.220 -8.809 1.00 90.81 91 PHE A N 1
ATOM 729 C CA . PHE A 1 91 ? 7.883 -2.595 -10.081 1.00 90.81 91 PHE A CA 1
ATOM 730 C C . PHE A 1 91 ? 6.432 -2.911 -10.459 1.00 90.81 91 PHE A C 1
ATOM 732 O O . PHE A 1 91 ? 5.731 -2.047 -10.983 1.00 90.81 91 PHE A O 1
ATOM 739 N N . LEU A 1 92 ? 5.938 -4.112 -10.143 1.00 91.75 92 LEU A N 1
ATOM 740 C CA . LEU A 1 92 ? 4.524 -4.447 -10.334 1.00 91.75 92 LEU A CA 1
ATOM 741 C C . LEU A 1 92 ? 3.610 -3.610 -9.428 1.00 91.75 92 LEU A C 1
ATOM 743 O O . LEU A 1 92 ? 2.552 -3.167 -9.872 1.00 91.75 92 LEU A O 1
ATOM 747 N N . ARG A 1 93 ? 4.015 -3.332 -8.181 1.00 89.94 93 ARG A N 1
ATOM 748 C CA . ARG A 1 93 ? 3.285 -2.398 -7.303 1.00 89.94 93 ARG A CA 1
ATOM 749 C C . ARG A 1 93 ? 3.301 -0.976 -7.859 1.00 89.94 93 ARG A C 1
ATOM 751 O O . ARG A 1 93 ? 2.256 -0.329 -7.849 1.00 89.94 93 ARG A O 1
ATOM 758 N N . LEU A 1 94 ? 4.441 -0.522 -8.391 1.00 89.62 94 LEU A N 1
ATOM 759 C CA . LEU A 1 94 ? 4.548 0.773 -9.069 1.00 89.62 94 LEU A CA 1
ATOM 760 C C . LEU A 1 94 ? 3.563 0.857 -10.246 1.00 89.62 94 LEU A C 1
ATOM 762 O O . LEU A 1 94 ? 2.773 1.797 -10.310 1.00 89.62 94 LEU A O 1
ATOM 766 N N . ARG A 1 95 ? 3.542 -0.164 -11.116 1.00 91.62 95 ARG A N 1
ATOM 767 C CA . ARG A 1 95 ? 2.621 -0.263 -12.263 1.00 91.62 95 ARG A CA 1
ATOM 768 C C . ARG A 1 95 ? 1.155 -0.265 -11.836 1.00 91.62 95 ARG A C 1
ATOM 770 O O . ARG A 1 95 ? 0.334 0.388 -12.466 1.00 91.62 95 ARG A O 1
ATOM 777 N N . ARG A 1 96 ? 0.823 -0.982 -10.760 1.00 90.50 96 ARG A N 1
ATOM 778 C CA . ARG A 1 96 ? -0.545 -1.076 -10.233 1.00 90.50 96 ARG A CA 1
ATOM 779 C C . ARG A 1 96 ? -1.051 0.262 -9.684 1.00 90.50 96 ARG A C 1
ATOM 781 O O . ARG A 1 96 ? -2.194 0.640 -9.942 1.00 90.50 96 ARG A O 1
ATOM 788 N N . ASN A 1 97 ? -0.210 0.953 -8.915 1.00 88.88 97 ASN A N 1
ATOM 789 C CA . ASN A 1 97 ? -0.592 2.155 -8.175 1.00 88.88 97 ASN A CA 1
ATOM 790 C C . ASN A 1 97 ? -0.590 3.428 -9.043 1.00 88.88 97 ASN A C 1
ATOM 792 O O . ASN A 1 97 ? -1.253 4.393 -8.674 1.00 88.88 97 ASN A O 1
ATOM 796 N N . CYS A 1 98 ? 0.121 3.455 -10.173 1.00 88.56 98 CYS A N 1
ATOM 797 C CA . CYS A 1 98 ? 0.102 4.593 -11.098 1.00 88.56 98 CYS A CA 1
ATOM 798 C C . CYS A 1 98 ? -1.091 4.493 -12.051 1.00 88.56 98 CYS A C 1
ATOM 800 O O . CYS A 1 98 ? -1.270 3.470 -12.705 1.00 88.56 98 CYS A O 1
ATOM 802 N N . SER A 1 99 ? -1.897 5.548 -12.155 1.00 87.12 99 SER A N 1
ATOM 803 C CA . SER A 1 99 ? -3.060 5.549 -13.052 1.00 87.12 99 SER A CA 1
ATOM 804 C C . SER A 1 99 ? -2.711 5.785 -14.521 1.00 87.12 99 SER A C 1
ATOM 806 O O . SER A 1 99 ? -3.400 5.248 -15.384 1.00 87.12 99 SER A O 1
ATOM 808 N N . SER A 1 100 ? -1.635 6.528 -14.799 1.00 85.94 100 SER A N 1
ATOM 809 C CA . SER A 1 100 ? -1.180 6.851 -16.155 1.00 85.94 100 SER A CA 1
ATOM 810 C C . SER A 1 100 ? 0.191 6.251 -16.452 1.00 85.94 100 SER A C 1
ATOM 812 O O . SER A 1 100 ? 1.112 6.323 -15.631 1.00 85.94 100 SER A O 1
ATOM 814 N N . ASP A 1 101 ? 0.368 5.751 -17.669 1.00 85.88 101 ASP A N 1
ATOM 815 C CA . ASP A 1 101 ? 1.643 5.232 -18.165 1.00 85.88 101 ASP A CA 1
ATOM 816 C C . ASP A 1 101 ? 2.731 6.307 -18.118 1.00 85.88 101 ASP A C 1
ATOM 818 O O . ASP A 1 101 ? 3.845 6.040 -17.669 1.00 85.88 101 ASP A O 1
ATOM 822 N N . LYS A 1 102 ? 2.387 7.564 -18.427 1.00 84.88 102 LYS A N 1
ATOM 823 C CA . LYS A 1 102 ? 3.316 8.700 -18.330 1.00 84.88 102 LYS A CA 1
ATOM 824 C C . LYS A 1 102 ? 3.904 8.838 -16.922 1.00 84.88 102 LYS A C 1
ATOM 826 O O . LYS A 1 102 ? 5.102 9.059 -16.777 1.00 84.88 102 LYS A O 1
ATOM 831 N N . THR A 1 103 ? 3.081 8.686 -15.880 1.00 83.44 103 THR A N 1
ATOM 832 C CA . THR A 1 103 ? 3.553 8.736 -14.481 1.00 83.44 103 THR A CA 1
ATOM 833 C C . THR A 1 103 ? 4.389 7.510 -14.120 1.00 83.44 103 THR A C 1
ATOM 835 O O . THR A 1 103 ? 5.422 7.641 -13.465 1.00 83.44 103 THR A O 1
ATOM 838 N N . PHE A 1 104 ? 4.007 6.334 -14.625 1.00 86.31 104 PHE A N 1
ATOM 839 C CA . PHE A 1 104 ? 4.746 5.093 -14.415 1.00 86.31 104 PHE A CA 1
ATOM 840 C C . PHE A 1 104 ? 6.160 5.139 -15.003 1.00 86.31 104 PHE A C 1
ATOM 842 O O . PHE A 1 104 ? 7.071 4.645 -14.350 1.00 86.31 104 PHE A O 1
ATOM 849 N N . TYR A 1 105 ? 6.358 5.732 -16.186 1.00 85.88 105 TYR A N 1
ATOM 850 C CA . TYR A 1 105 ? 7.671 5.818 -16.839 1.00 85.88 105 TYR A CA 1
ATOM 851 C C . TYR A 1 105 ? 8.597 6.902 -16.259 1.00 85.88 105 TYR A C 1
ATOM 853 O O . TYR A 1 105 ? 9.801 6.830 -16.488 1.00 85.88 105 TYR A O 1
ATOM 861 N N . LYS A 1 106 ? 8.078 7.858 -15.472 1.00 83.69 106 LYS A N 1
ATOM 862 C CA . LYS A 1 106 ? 8.886 8.893 -14.789 1.00 83.69 106 LYS A CA 1
ATOM 863 C C . LYS A 1 106 ? 9.510 8.409 -13.474 1.00 83.69 106 LYS A C 1
ATOM 865 O O . LYS A 1 106 ? 10.662 8.696 -13.189 1.00 83.69 106 LYS A O 1
ATOM 870 N N . LEU A 1 107 ? 8.762 7.628 -12.697 1.00 78.56 107 LEU A N 1
ATOM 871 C CA . LEU A 1 107 ? 9.161 7.087 -11.390 1.00 78.56 107 LEU A CA 1
ATOM 872 C C . LEU A 1 107 ? 10.177 5.911 -11.352 1.00 78.56 107 LEU A C 1
ATOM 874 O O . LEU A 1 107 ? 10.627 5.586 -10.247 1.00 78.56 107 LEU A O 1
ATOM 878 N N . PRO A 1 108 ? 10.549 5.208 -12.448 1.00 73.31 108 PRO A N 1
ATOM 879 C CA . PRO A 1 108 ? 11.475 4.084 -12.367 1.00 73.31 108 PRO A CA 1
ATOM 880 C C . PRO A 1 108 ? 12.910 4.517 -12.086 1.00 73.31 108 PRO A C 1
ATOM 882 O O . PRO A 1 108 ? 13.646 3.691 -11.562 1.00 73.31 108 PRO A O 1
ATOM 885 N N . GLY A 1 109 ? 13.307 5.754 -12.417 1.00 73.62 109 GLY A N 1
ATOM 886 C CA . GLY A 1 109 ? 14.640 6.297 -12.107 1.00 73.62 109 GLY A CA 1
ATOM 887 C C . GLY A 1 109 ? 14.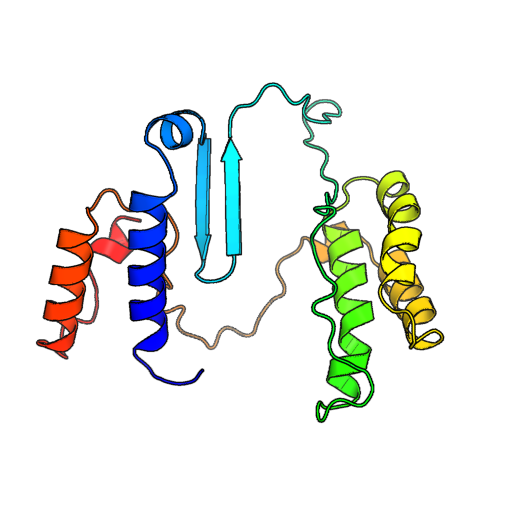919 6.218 -10.608 1.00 73.62 109 GLY A C 1
ATOM 888 O O . GLY A 1 109 ? 15.693 5.365 -10.178 1.00 73.62 109 GLY A O 1
ATOM 889 N N . ASP A 1 110 ? 14.112 6.932 -9.818 1.00 75.00 110 ASP A N 1
ATOM 890 C CA . ASP A 1 110 ? 14.125 6.909 -8.347 1.00 75.00 110 ASP A CA 1
ATOM 891 C C . ASP A 1 110 ? 14.076 5.503 -7.746 1.00 75.00 110 ASP A C 1
ATOM 893 O O . ASP A 1 110 ? 14.481 5.265 -6.610 1.00 75.00 110 ASP A O 1
ATOM 897 N N . MET A 1 111 ? 13.465 4.565 -8.463 1.00 76.31 111 MET A N 1
ATOM 898 C CA . MET A 1 111 ? 13.303 3.198 -8.010 1.00 76.31 111 MET A CA 1
ATOM 899 C C . MET A 1 111 ? 14.518 2.327 -8.322 1.00 76.31 111 MET A C 1
ATOM 901 O O . MET A 1 111 ? 14.860 1.471 -7.512 1.00 76.31 111 MET A O 1
ATOM 905 N N . ARG A 1 112 ? 15.164 2.535 -9.472 1.00 77.62 112 ARG A N 1
ATOM 906 C CA . ARG A 1 112 ? 16.413 1.865 -9.856 1.00 77.62 112 ARG A CA 1
ATOM 907 C C . ARG A 1 112 ? 17.554 2.298 -8.948 1.00 77.62 112 ARG A C 1
ATOM 909 O O . ARG A 1 112 ? 18.292 1.435 -8.484 1.00 77.62 112 ARG A O 1
ATOM 916 N N . ASP A 1 113 ? 17.610 3.582 -8.613 1.00 76.94 113 ASP A N 1
ATOM 917 C CA . ASP A 1 113 ? 18.645 4.159 -7.746 1.00 76.94 113 ASP A CA 1
ATOM 918 C C . ASP A 1 113 ? 18.635 3.571 -6.328 1.00 76.94 113 ASP A C 1
ATOM 920 O O . ASP A 1 113 ? 19.615 3.668 -5.594 1.00 76.94 113 ASP A O 1
ATOM 924 N N . ARG A 1 114 ? 17.543 2.905 -5.932 1.00 76.25 114 ARG A N 1
ATOM 925 C CA . ARG A 1 114 ? 17.426 2.210 -4.641 1.00 76.25 114 ARG A CA 1
ATOM 926 C C . ARG A 1 114 ? 18.053 0.821 -4.629 1.00 76.25 114 ARG A C 1
ATOM 928 O O . ARG A 1 114 ? 18.409 0.334 -3.562 1.00 76.25 114 ARG A O 1
ATOM 935 N N . PHE A 1 115 ? 18.195 0.178 -5.782 1.00 76.06 115 PHE A N 1
ATOM 936 C CA . PHE A 1 115 ? 18.757 -1.168 -5.901 1.00 76.06 115 PHE A CA 1
ATOM 937 C C . PHE A 1 115 ? 20.242 -1.111 -6.295 1.00 76.06 115 PHE A C 1
ATOM 939 O O . PHE A 1 115 ? 20.670 -1.843 -7.182 1.00 76.06 115 PHE A O 1
ATOM 946 N N . GLN A 1 116 ? 21.010 -0.232 -5.638 1.00 65.69 116 GLN A N 1
ATOM 947 C CA . GLN A 1 116 ? 22.363 0.233 -6.003 1.00 65.69 116 GLN A CA 1
ATOM 948 C C . GLN A 1 116 ? 23.353 -0.860 -6.468 1.00 65.69 116 GLN A C 1
ATOM 950 O O . GLN A 1 116 ? 24.243 -0.561 -7.266 1.00 65.69 116 GLN A O 1
ATOM 955 N N . ASN A 1 117 ? 23.152 -2.122 -6.067 1.00 59.59 117 ASN A N 1
ATOM 956 C CA . ASN A 1 117 ? 24.076 -3.231 -6.308 1.00 59.59 117 ASN A CA 1
ATOM 957 C C . ASN A 1 117 ? 23.594 -4.320 -7.301 1.00 59.59 117 ASN A C 1
ATOM 959 O O . ASN A 1 117 ? 24.435 -5.049 -7.810 1.00 59.59 117 ASN A O 1
ATOM 963 N N . ASP A 1 118 ? 22.307 -4.409 -7.681 1.00 61.56 118 ASP A N 1
ATOM 964 C CA . ASP A 1 118 ? 21.773 -5.567 -8.448 1.00 61.56 118 ASP A CA 1
ATOM 965 C C . ASP A 1 118 ? 21.300 -5.201 -9.877 1.00 61.56 118 ASP A C 1
ATOM 967 O O . ASP A 1 118 ? 20.121 -5.257 -10.235 1.00 61.56 118 ASP A O 1
ATOM 971 N N . LYS A 1 119 ? 22.227 -4.745 -10.730 1.00 62.03 119 LYS A N 1
ATOM 972 C CA . LYS A 1 119 ? 21.907 -4.073 -12.013 1.00 62.03 119 LYS A CA 1
ATOM 973 C C . LYS A 1 119 ? 21.240 -4.961 -13.076 1.00 62.03 119 LYS A C 1
ATOM 975 O O . LYS A 1 119 ? 20.511 -4.441 -13.929 1.00 62.03 119 LYS A O 1
ATOM 980 N N . THR A 1 120 ? 21.483 -6.271 -13.077 1.00 61.28 120 THR A N 1
ATOM 981 C CA . THR A 1 120 ? 21.008 -7.187 -14.134 1.00 61.28 120 THR A CA 1
ATOM 982 C C . THR A 1 120 ? 19.545 -7.581 -13.939 1.00 61.28 120 THR A C 1
ATOM 984 O O . THR A 1 120 ? 18.766 -7.548 -14.897 1.00 61.28 120 THR A O 1
ATOM 987 N N . ASN A 1 121 ? 19.131 -7.862 -12.702 1.00 76.00 121 ASN A N 1
ATOM 988 C CA . ASN A 1 121 ? 17.768 -8.293 -12.392 1.00 76.00 121 ASN A CA 1
ATOM 989 C C . ASN A 1 121 ? 16.753 -7.135 -12.478 1.00 76.00 121 ASN A C 1
ATOM 991 O O . ASN A 1 121 ? 15.623 -7.299 -12.944 1.00 76.00 121 ASN A O 1
ATOM 995 N N . ILE A 1 122 ? 17.175 -5.912 -12.139 1.00 83.75 122 ILE A N 1
ATOM 996 C CA . ILE A 1 122 ? 16.320 -4.712 -12.164 1.00 83.75 122 ILE A CA 1
ATOM 997 C C . ILE A 1 122 ? 15.761 -4.421 -13.560 1.00 83.75 122 ILE A C 1
ATOM 999 O O . ILE A 1 122 ? 14.574 -4.114 -13.697 1.00 83.75 122 ILE A O 1
ATOM 1003 N N . LYS A 1 123 ? 16.593 -4.497 -14.610 1.00 85.19 123 LYS A N 1
ATOM 1004 C CA . LYS A 1 123 ? 16.150 -4.208 -15.986 1.00 85.19 123 LYS A CA 1
ATOM 1005 C C . LYS A 1 123 ? 15.065 -5.189 -16.422 1.00 85.19 123 LYS A C 1
ATOM 1007 O O . LYS A 1 123 ? 14.034 -4.771 -16.944 1.00 85.19 123 LYS A O 1
ATOM 1012 N N . GLN A 1 124 ? 15.270 -6.478 -16.156 1.00 87.81 124 GLN A N 1
ATOM 1013 C CA . GLN A 1 124 ? 14.297 -7.523 -16.471 1.00 87.81 124 GLN A CA 1
ATOM 1014 C C . GLN A 1 124 ? 13.003 -7.343 -15.668 1.00 87.81 124 GLN A C 1
ATOM 1016 O O . GLN A 1 124 ? 11.909 -7.431 -16.227 1.00 87.81 124 GLN A O 1
ATOM 1021 N N . ALA A 1 125 ? 13.116 -7.014 -14.380 1.00 89.19 125 ALA A N 1
ATOM 1022 C CA . ALA A 1 125 ? 11.981 -6.725 -13.514 1.00 89.19 125 ALA A CA 1
ATOM 1023 C C . ALA A 1 125 ? 11.153 -5.527 -14.006 1.00 89.19 125 ALA A C 1
ATOM 1025 O O . ALA A 1 125 ? 9.923 -5.603 -14.053 1.00 89.19 125 ALA A O 1
ATOM 1026 N N . PHE A 1 126 ? 11.819 -4.452 -14.435 1.00 90.06 126 PHE A N 1
ATOM 1027 C CA . PHE A 1 126 ? 11.160 -3.293 -15.029 1.00 90.06 126 PHE A CA 1
ATOM 1028 C C . PHE A 1 126 ? 10.454 -3.657 -16.338 1.00 90.06 126 PHE A C 1
ATOM 1030 O O . PHE A 1 126 ? 9.269 -3.369 -16.488 1.00 90.06 126 PHE A O 1
ATOM 1037 N N . MET A 1 127 ? 11.145 -4.337 -17.259 1.00 90.00 127 MET A N 1
ATOM 1038 C CA . MET A 1 127 ? 10.561 -4.753 -18.540 1.00 90.00 127 MET A CA 1
ATOM 1039 C C . MET A 1 127 ? 9.342 -5.651 -18.342 1.00 90.00 127 MET A C 1
ATOM 1041 O O . MET A 1 127 ? 8.336 -5.496 -19.030 1.00 90.00 127 MET A O 1
ATOM 1045 N N . ARG A 1 128 ? 9.394 -6.560 -17.365 1.00 92.00 128 ARG A N 1
ATOM 1046 C CA . ARG A 1 128 ? 8.254 -7.398 -16.994 1.00 92.00 128 ARG A CA 1
ATOM 1047 C C . ARG A 1 128 ? 7.066 -6.563 -16.519 1.00 92.00 128 ARG A C 1
ATOM 1049 O O . ARG A 1 128 ? 5.942 -6.826 -16.936 1.00 92.00 128 ARG A O 1
ATOM 1056 N N . ALA A 1 129 ? 7.297 -5.573 -15.660 1.00 91.62 129 ALA A N 1
ATOM 1057 C CA . ALA A 1 129 ? 6.231 -4.701 -15.179 1.00 91.62 129 ALA A CA 1
ATOM 1058 C C . ALA A 1 129 ? 5.660 -3.805 -16.287 1.00 91.62 129 ALA A C 1
ATOM 1060 O O . ALA A 1 129 ? 4.447 -3.647 -16.355 1.00 91.62 129 ALA A O 1
ATOM 1061 N N . ALA A 1 130 ? 6.508 -3.284 -17.178 1.00 91.00 130 ALA A N 1
ATOM 1062 C CA . ALA A 1 130 ? 6.092 -2.472 -18.321 1.00 91.00 130 ALA A CA 1
ATOM 1063 C C . ALA A 1 130 ? 5.228 -3.264 -19.316 1.00 91.00 130 ALA A C 1
ATOM 1065 O O . ALA A 1 130 ? 4.241 -2.741 -19.812 1.00 91.00 130 ALA A O 1
ATOM 1066 N N . LYS A 1 131 ? 5.553 -4.543 -19.550 1.00 93.31 131 LYS A N 1
ATOM 1067 C CA . LYS A 1 131 ? 4.738 -5.457 -20.371 1.00 93.31 131 LYS A CA 1
ATOM 1068 C C . LYS A 1 131 ? 3.419 -5.868 -19.713 1.00 93.31 131 LYS A C 1
ATOM 1070 O O . LYS A 1 131 ? 2.579 -6.474 -20.367 1.00 93.31 131 LYS A O 1
ATOM 1075 N N . THR A 1 132 ? 3.259 -5.637 -18.410 1.00 92.12 132 THR A N 1
ATOM 1076 C CA . THR A 1 132 ? 2.064 -6.070 -17.685 1.00 92.12 132 THR A CA 1
ATOM 1077 C C . THR A 1 132 ? 1.004 -4.975 -17.711 1.00 92.12 132 THR A C 1
ATOM 1079 O O . THR A 1 132 ? 1.229 -3.853 -17.246 1.00 92.12 132 THR A O 1
ATOM 1082 N N . GLU A 1 133 ? -0.189 -5.338 -18.175 1.00 90.44 133 GLU A N 1
ATOM 1083 C CA . GLU A 1 133 ? -1.343 -4.447 -18.164 1.00 90.44 133 GLU A CA 1
ATOM 1084 C C . GLU A 1 133 ? -1.834 -4.156 -16.745 1.00 90.44 133 GLU A C 1
ATOM 1086 O O . GLU A 1 133 ? -2.050 -5.058 -15.925 1.00 90.44 133 GLU A O 1
ATOM 1091 N N . ARG A 1 134 ? -2.073 -2.871 -16.457 1.00 89.75 134 ARG A N 1
ATOM 1092 C CA . ARG A 1 134 ? -2.539 -2.425 -15.136 1.00 89.75 134 ARG A CA 1
ATOM 1093 C C . ARG A 1 134 ? -3.885 -3.046 -14.773 1.00 89.75 134 ARG A C 1
ATOM 1095 O O . ARG A 1 134 ? -4.087 -3.417 -13.618 1.00 89.75 134 ARG A O 1
ATOM 1102 N N . CYS A 1 135 ? -4.789 -3.191 -15.743 1.00 88.06 135 CYS A N 1
ATOM 1103 C CA . CYS A 1 135 ? -6.110 -3.774 -15.513 1.00 88.06 135 CYS A CA 1
ATOM 1104 C C . CYS A 1 135 ? -6.018 -5.204 -14.954 1.00 88.06 135 CYS A C 1
ATOM 1106 O O . CYS A 1 135 ? -6.813 -5.567 -14.091 1.00 88.06 135 CYS A O 1
ATOM 1108 N N . GLY A 1 136 ? -5.009 -5.984 -15.357 1.00 87.62 136 GLY A N 1
ATOM 1109 C CA . GLY A 1 136 ? -4.746 -7.316 -14.812 1.00 87.62 136 GLY A CA 1
ATOM 1110 C C . GLY A 1 136 ? -4.201 -7.293 -13.381 1.00 87.62 136 GLY A C 1
ATOM 1111 O O . GLY A 1 136 ? -4.494 -8.194 -12.602 1.00 87.62 136 GLY A O 1
ATOM 1112 N N . LEU A 1 137 ? -3.452 -6.251 -13.003 1.00 88.25 137 LEU A N 1
ATOM 1113 C CA . LEU A 1 137 ? -2.870 -6.099 -11.660 1.00 88.25 137 LEU A CA 1
ATOM 1114 C C . LEU A 1 137 ? -3.869 -5.631 -10.598 1.00 88.25 137 LEU A C 1
ATOM 1116 O O . LEU A 1 137 ? -3.615 -5.810 -9.405 1.00 88.25 137 LEU A O 1
ATOM 1120 N N . LEU A 1 138 ? -4.969 -5.009 -11.020 1.00 87.12 138 LEU A N 1
ATOM 1121 C CA . LEU A 1 138 ? -6.063 -4.600 -10.139 1.00 87.12 138 LEU A CA 1
ATOM 1122 C C . LEU A 1 138 ? -7.049 -5.737 -9.868 1.00 87.12 138 LEU A C 1
ATOM 1124 O O . LEU A 1 138 ? -7.795 -5.675 -8.894 1.00 87.12 138 LEU A O 1
ATOM 1128 N N . ARG A 1 139 ? -7.053 -6.778 -10.708 1.00 86.94 139 ARG A N 1
ATOM 1129 C CA . ARG A 1 139 ? -7.935 -7.925 -10.511 1.00 86.94 139 ARG A CA 1
ATOM 1130 C C . ARG A 1 139 ? -7.480 -8.730 -9.291 1.00 86.94 139 ARG A C 1
ATOM 1132 O O . ARG A 1 139 ? -6.283 -9.014 -9.157 1.00 86.94 139 ARG A O 1
ATOM 1139 N N . PRO A 1 140 ? -8.411 -9.133 -8.413 1.00 79.12 140 PRO A N 1
ATOM 1140 C CA . PRO A 1 140 ? -8.088 -10.056 -7.341 1.00 79.12 140 PRO A CA 1
ATOM 1141 C C . PRO A 1 140 ? -7.582 -11.365 -7.951 1.00 79.12 140 PRO A C 1
ATOM 1143 O O . PRO A 1 140 ? -8.137 -11.882 -8.920 1.00 79.12 140 PRO A O 1
ATOM 1146 N N . LYS A 1 141 ? -6.492 -11.903 -7.400 1.00 74.94 141 LYS A N 1
ATOM 1147 C CA . LYS A 1 141 ? -6.027 -13.235 -7.787 1.00 74.94 141 LYS A CA 1
ATOM 1148 C C . LYS A 1 141 ? -6.944 -14.267 -7.144 1.00 74.94 141 LYS A C 1
ATOM 1150 O O . LYS A 1 141 ? -7.158 -14.207 -5.935 1.00 74.94 141 LYS A O 1
ATOM 1155 N N . ASN A 1 142 ? -7.409 -15.236 -7.931 1.00 64.94 142 ASN A N 1
ATOM 1156 C CA . ASN A 1 142 ? -8.118 -16.410 -7.428 1.00 64.94 142 ASN A CA 1
ATOM 1157 C C . ASN A 1 142 ? -7.164 -17.224 -6.548 1.00 64.94 142 ASN A C 1
ATOM 1159 O O . ASN A 1 142 ? -6.409 -18.072 -7.024 1.00 64.94 142 ASN A O 1
ATOM 1163 N N . HIS A 1 143 ? -7.143 -16.925 -5.255 1.00 57.69 143 HIS A N 1
ATOM 1164 C CA . HIS A 1 143 ? -6.463 -17.761 -4.285 1.00 57.69 143 HIS A CA 1
ATOM 1165 C C . HIS A 1 143 ? -7.341 -18.994 -4.062 1.00 57.69 143 HIS A C 1
ATOM 1167 O O . HIS A 1 143 ? -8.533 -18.845 -3.801 1.00 57.69 143 HIS A O 1
ATOM 1173 N N . ARG A 1 144 ? -6.774 -20.209 -4.161 1.00 54.00 144 ARG A N 1
ATOM 1174 C CA . ARG A 1 144 ? -7.468 -21.436 -3.728 1.00 54.00 144 ARG A CA 1
ATOM 1175 C C . ARG A 1 144 ? -8.045 -21.182 -2.331 1.00 54.00 144 ARG A C 1
ATOM 1177 O O . ARG A 1 144 ? -7.283 -20.891 -1.406 1.00 54.00 144 ARG A O 1
ATOM 1184 N N . GLN A 1 145 ? -9.372 -21.234 -2.219 1.00 46.53 145 GLN A N 1
ATOM 1185 C CA . GLN A 1 145 ? -10.114 -21.080 -0.972 1.00 46.53 145 GLN A CA 1
ATOM 1186 C C . GLN A 1 145 ? -9.686 -22.202 -0.025 1.00 46.53 145 GLN A C 1
ATOM 1188 O O . GLN A 1 145 ? -10.129 -23.332 -0.166 1.00 46.53 145 GLN A O 1
ATOM 1193 N N . ASN A 1 146 ? -8.739 -21.933 0.872 1.00 38.62 146 ASN A N 1
ATOM 1194 C CA . ASN A 1 146 ? -8.402 -22.861 1.955 1.00 38.62 146 ASN A CA 1
ATOM 1195 C C . ASN A 1 146 ? -7.746 -22.155 3.144 1.00 38.62 146 ASN A C 1
ATOM 1197 O O . ASN A 1 146 ? -6.819 -22.651 3.781 1.00 38.62 146 ASN A O 1
ATOM 1201 N N . ARG A 1 147 ? -8.225 -20.952 3.455 1.00 47.09 147 ARG A N 1
ATOM 1202 C CA . ARG A 1 147 ? -8.056 -20.375 4.784 1.00 47.09 147 ARG A CA 1
ATOM 1203 C C . ARG A 1 147 ? -9.409 -19.828 5.172 1.00 47.09 147 ARG A C 1
ATOM 1205 O O . ARG A 1 147 ? -9.887 -18.909 4.517 1.00 47.09 147 ARG A O 1
ATOM 1212 N N . GLN A 1 148 ? -10.004 -20.400 6.219 1.00 42.91 148 GLN A N 1
ATOM 1213 C CA . GLN A 1 148 ? -10.915 -19.660 7.084 1.00 42.91 148 GLN A CA 1
ATOM 1214 C C . GLN A 1 148 ? -10.318 -18.261 7.228 1.00 42.91 148 GLN A C 1
ATOM 1216 O O . GLN A 1 148 ? -9.248 -18.098 7.828 1.00 42.91 148 GLN A O 1
ATOM 1221 N N . PHE A 1 149 ? -10.953 -17.270 6.611 1.00 42.59 149 PHE A N 1
ATOM 1222 C CA . PHE A 1 149 ? -10.740 -15.892 6.994 1.00 42.59 149 PHE A CA 1
ATOM 1223 C C . PHE A 1 149 ? -11.260 -15.826 8.427 1.00 42.59 149 PHE A C 1
ATOM 1225 O O . PHE A 1 149 ? -12.440 -15.633 8.665 1.00 42.59 149 PHE A O 1
ATOM 1232 N N . LYS A 1 150 ? -10.392 -16.130 9.399 1.00 45.59 150 LYS A N 1
ATOM 1233 C CA . LYS A 1 150 ? -10.603 -15.667 10.763 1.00 45.59 150 LYS A CA 1
ATOM 1234 C C . LYS A 1 150 ? -10.591 -14.165 10.619 1.00 45.59 150 LYS A C 1
ATOM 1236 O O . LYS A 1 150 ? -9.544 -13.651 10.225 1.00 45.59 150 LYS A O 1
ATOM 1241 N N . ASP A 1 151 ? -11.734 -13.526 10.822 1.00 48.47 151 ASP A N 1
ATOM 1242 C CA . ASP A 1 151 ? -11.896 -12.085 10.711 1.00 48.47 151 ASP A CA 1
ATOM 1243 C C . ASP A 1 151 ? -10.706 -11.422 11.406 1.00 48.47 151 ASP A C 1
ATOM 1245 O O . ASP A 1 151 ? -10.517 -11.519 12.616 1.00 48.47 151 ASP A O 1
ATOM 1249 N N . LYS A 1 152 ? -9.786 -10.874 10.613 1.00 51.78 152 LYS A N 1
ATOM 1250 C CA . LYS A 1 152 ? -8.636 -10.132 11.116 1.00 51.78 152 LYS A CA 1
ATOM 1251 C C . LYS A 1 152 ? -9.108 -8.701 11.088 1.00 51.78 152 LYS A C 1
ATOM 1253 O O . LYS A 1 152 ? -9.121 -8.113 10.019 1.00 51.78 152 LYS A O 1
ATOM 1258 N N . TYR A 1 153 ? -9.585 -8.247 12.243 1.00 52.22 153 TYR A N 1
ATOM 1259 C CA . TYR A 1 153 ? -10.012 -6.889 12.573 1.00 52.22 153 TYR A CA 1
ATOM 1260 C C . TYR A 1 153 ? -9.768 -5.867 11.448 1.00 52.22 153 TYR A C 1
ATOM 1262 O O . TYR A 1 153 ? -8.615 -5.566 11.121 1.00 52.22 153 TYR A O 1
ATOM 1270 N N . VAL A 1 154 ? -10.861 -5.331 10.904 1.00 53.66 154 VAL A N 1
ATOM 1271 C CA . VAL A 1 154 ? -10.874 -4.368 9.801 1.00 53.66 154 VAL A CA 1
ATOM 1272 C C . VAL A 1 154 ? -11.478 -3.054 10.314 1.00 53.66 154 VAL A C 1
ATOM 1274 O O 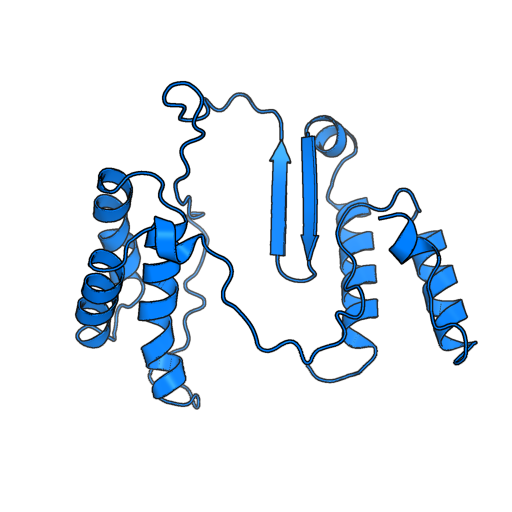. VAL A 1 154 ? -12.689 -2.917 10.375 1.00 53.66 154 VAL A O 1
ATOM 1277 N N . GLY A 1 155 ? -10.637 -2.082 10.684 1.00 52.25 155 GLY A N 1
ATOM 1278 C CA . GLY A 1 155 ? -11.053 -0.676 10.874 1.00 52.25 155 GLY A CA 1
ATOM 1279 C C . GLY A 1 155 ? -11.729 -0.255 12.198 1.00 52.25 155 GLY A C 1
ATOM 1280 O O . GLY A 1 155 ? -11.974 -1.057 13.096 1.00 52.25 155 GLY A O 1
ATOM 1281 N N . CYS A 1 156 ? -11.922 1.069 12.328 1.00 54.25 156 CYS A N 1
ATOM 1282 C CA . CYS A 1 156 ? -12.300 1.822 13.535 1.00 54.25 156 CYS A CA 1
ATOM 1283 C C . CYS A 1 156 ? -13.507 1.246 14.278 1.00 54.25 156 CYS A C 1
ATOM 1285 O O . CYS A 1 156 ? -14.643 1.338 13.817 1.00 54.25 156 CYS A O 1
ATOM 1287 N N . THR A 1 157 ? -13.286 0.753 15.491 1.00 57.38 157 THR A N 1
ATOM 1288 C CA . THR A 1 157 ? -14.390 0.358 16.361 1.00 57.38 157 THR A CA 1
ATOM 1289 C C . THR A 1 157 ? -15.023 1.559 17.009 1.00 57.38 157 THR A C 1
ATOM 1291 O O . THR A 1 157 ? -14.331 2.453 17.487 1.00 57.38 157 THR A O 1
ATOM 1294 N N . LYS A 1 158 ? -16.344 1.509 17.160 1.00 61.44 158 LYS A N 1
ATOM 1295 C CA . LYS A 1 158 ? -17.065 2.430 18.047 1.00 61.44 158 LYS A CA 1
ATOM 1296 C C . LYS A 1 158 ? -16.739 2.203 19.531 1.00 61.44 158 LYS A C 1
ATOM 1298 O O . LYS A 1 158 ? -16.985 3.086 20.342 1.00 61.44 158 LYS A O 1
ATOM 1303 N N . ARG A 1 159 ? -16.201 1.028 19.884 1.00 66.88 159 ARG A N 1
ATOM 1304 C CA . ARG A 1 159 ? -15.851 0.640 21.258 1.00 66.88 159 ARG A CA 1
ATOM 1305 C C . ARG A 1 159 ? -14.499 1.211 21.677 1.00 66.88 159 ARG A C 1
ATOM 1307 O O . ARG A 1 159 ? -13.557 1.218 20.885 1.00 66.88 159 ARG A O 1
ATOM 1314 N N . SER A 1 160 ? -14.411 1.625 22.935 1.00 73.31 160 SER A N 1
ATOM 1315 C CA . SER A 1 160 ? -13.185 2.127 23.560 1.00 73.31 160 SER A CA 1
ATOM 1316 C C . SER A 1 160 ? -12.141 1.021 23.748 1.00 73.31 160 SER A C 1
ATOM 1318 O O . SER A 1 160 ? -12.475 -0.158 23.910 1.00 73.31 160 SER A O 1
ATOM 1320 N N . LEU A 1 161 ? -10.859 1.386 23.823 1.00 74.06 161 LEU A N 1
ATOM 1321 C CA . LEU A 1 161 ? -9.767 0.466 24.149 1.00 74.06 161 LEU A CA 1
ATOM 1322 C C . LEU A 1 161 ? -10.029 -0.316 25.441 1.00 74.06 161 LEU A C 1
ATOM 1324 O O . LEU A 1 161 ? -9.755 -1.514 25.501 1.00 74.06 161 LEU A O 1
ATOM 1328 N N . LYS A 1 162 ? -10.609 0.330 26.461 1.00 79.06 162 LYS A N 1
ATOM 1329 C CA . LYS A 1 162 ? -10.947 -0.320 27.737 1.00 79.06 162 LYS A CA 1
ATOM 1330 C C . LYS A 1 162 ? -11.918 -1.486 27.534 1.00 79.06 162 LYS A C 1
ATOM 1332 O O . LYS A 1 162 ? -11.753 -2.538 28.144 1.00 79.06 162 LYS A O 1
ATOM 1337 N N . GLU A 1 163 ? -12.926 -1.323 26.681 1.00 76.06 163 GLU A N 1
ATOM 1338 C CA . GLU A 1 163 ? -13.881 -2.386 26.341 1.00 76.06 163 GLU A CA 1
ATOM 1339 C C . GLU A 1 163 ? -13.215 -3.500 25.533 1.00 76.06 163 GLU A C 1
ATOM 1341 O O . GLU A 1 163 ? -13.391 -4.674 25.854 1.00 76.06 163 GLU A O 1
ATOM 1346 N N . ARG A 1 164 ? -12.357 -3.141 24.574 1.00 74.56 164 ARG A N 1
ATOM 1347 C CA . ARG A 1 164 ? -11.605 -4.100 23.750 1.00 74.56 164 ARG A CA 1
ATOM 1348 C C . ARG A 1 164 ? -10.651 -4.963 24.579 1.00 74.56 164 ARG A C 1
ATOM 1350 O O . ARG A 1 164 ? -10.572 -6.170 24.363 1.00 74.56 164 ARG A O 1
ATOM 1357 N N . ILE A 1 165 ? -9.959 -4.367 25.553 1.00 75.69 165 ILE A N 1
ATOM 1358 C CA . ILE A 1 165 ? -9.084 -5.090 26.487 1.00 75.69 165 ILE A CA 1
ATOM 1359 C C . ILE A 1 165 ? -9.908 -6.044 27.357 1.00 75.69 165 ILE A C 1
ATOM 1361 O O . ILE A 1 165 ? -9.543 -7.213 27.471 1.00 75.69 165 ILE A O 1
ATOM 1365 N N . ARG A 1 166 ? -11.033 -5.588 27.933 1.00 77.12 166 ARG A N 1
ATOM 1366 C CA . ARG A 1 166 ? -11.905 -6.456 28.747 1.00 77.12 166 ARG A CA 1
ATOM 1367 C C . ARG A 1 166 ? -12.410 -7.659 27.958 1.00 77.12 166 ARG A C 1
ATOM 1369 O O . ARG A 1 166 ? -12.354 -8.778 28.458 1.00 77.12 166 ARG A O 1
ATOM 1376 N N . GLU A 1 167 ? -12.866 -7.445 26.727 1.00 71.00 167 GLU A N 1
ATOM 1377 C CA . GLU A 1 167 ? -13.303 -8.534 25.853 1.00 71.00 167 GLU A CA 1
ATOM 1378 C C . GLU A 1 167 ? -12.168 -9.507 25.544 1.00 71.00 167 GLU A C 1
ATOM 1380 O O . GLU A 1 167 ? -12.389 -10.716 25.556 1.00 71.00 167 GLU A O 1
ATOM 1385 N N . HIS A 1 168 ? -10.960 -9.001 25.279 1.00 72.25 168 HIS A N 1
ATOM 1386 C CA . HIS A 1 168 ? -9.805 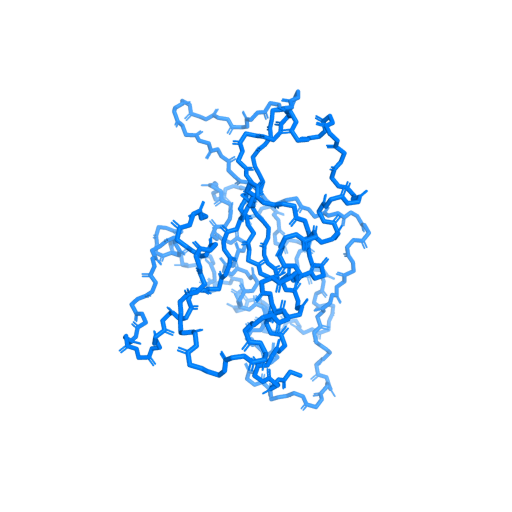-9.847 24.998 1.00 72.25 168 HIS A CA 1
ATOM 1387 C C . HIS A 1 168 ? -9.410 -10.702 26.207 1.00 72.25 168 HIS A C 1
ATOM 1389 O O . HIS A 1 168 ? -9.200 -11.904 26.061 1.00 72.25 168 HIS A O 1
ATOM 1395 N N . ILE A 1 169 ? -9.377 -10.112 27.405 1.00 73.94 169 ILE A N 1
ATOM 1396 C CA . ILE A 1 169 ? -9.118 -10.840 28.654 1.00 73.94 169 ILE A CA 1
ATOM 1397 C C . ILE A 1 169 ? -10.204 -11.900 28.883 1.00 73.94 169 ILE A C 1
ATOM 1399 O O . ILE A 1 169 ? -9.884 -13.045 29.192 1.00 73.94 169 ILE A O 1
ATOM 1403 N N . SER A 1 170 ? -11.474 -11.556 28.647 1.00 68.19 170 SER A N 1
ATOM 1404 C CA . SER A 1 170 ? -12.595 -12.492 28.778 1.00 68.19 170 SER A CA 1
ATOM 1405 C C . SER A 1 170 ? -12.520 -13.672 27.798 1.00 68.19 170 SER A C 1
ATOM 1407 O O . SER A 1 170 ? -12.937 -14.774 28.145 1.00 68.19 170 SER A O 1
ATOM 1409 N N . GLN A 1 171 ? -11.974 -13.481 26.593 1.00 65.38 171 GLN A N 1
ATOM 1410 C CA . GLN A 1 171 ? -11.731 -14.578 25.642 1.00 65.38 171 GLN A CA 1
ATOM 1411 C C . GLN A 1 171 ? -10.598 -15.494 26.094 1.00 65.38 171 GLN A C 1
ATOM 1413 O O . GLN A 1 171 ? -10.679 -16.704 25.910 1.00 65.38 171 GLN A O 1
ATOM 1418 N N . ILE A 1 172 ? -9.534 -14.925 26.666 1.00 66.38 172 ILE A N 1
ATOM 1419 C CA . ILE A 1 172 ? -8.424 -15.714 27.209 1.00 66.38 172 ILE A CA 1
ATOM 1420 C C . ILE A 1 172 ? -8.928 -16.581 28.367 1.00 66.38 172 ILE A C 1
ATOM 1422 O O . ILE A 1 172 ? -8.537 -17.742 28.466 1.00 66.38 172 ILE A O 1
ATOM 1426 N N . SER A 1 173 ? -9.821 -16.046 29.207 1.00 66.31 173 SER A N 1
ATOM 1427 C CA . SER A 1 173 ? -10.393 -16.792 30.329 1.00 66.31 173 SER A CA 1
ATOM 1428 C C . SER A 1 173 ? -11.473 -17.801 29.917 1.00 66.31 173 SER A C 1
ATOM 1430 O O . SER A 1 173 ? -11.658 -18.785 30.624 1.00 66.31 173 SER A O 1
ATOM 1432 N N . ASN A 1 174 ? -12.164 -17.605 28.783 1.00 61.09 174 ASN A N 1
ATOM 1433 C CA . ASN A 1 174 ? -13.214 -18.501 28.280 1.00 61.09 174 ASN A CA 1
ATOM 1434 C C . ASN A 1 174 ? -12.892 -19.051 26.878 1.00 61.09 174 ASN A C 1
ATOM 1436 O O . ASN A 1 174 ? -13.308 -18.499 25.858 1.00 61.09 174 ASN A O 1
ATOM 1440 N N . ILE A 1 175 ? -12.233 -20.214 26.837 1.00 55.91 175 ILE A N 1
ATOM 1441 C CA . ILE A 1 175 ? -11.767 -20.903 25.613 1.00 55.91 175 ILE A CA 1
ATOM 1442 C C . ILE A 1 175 ? -12.904 -21.214 24.609 1.00 55.91 175 ILE A C 1
ATOM 1444 O O . ILE A 1 175 ? -12.653 -21.312 23.408 1.00 55.91 175 ILE A O 1
ATOM 1448 N N . ASN A 1 176 ? -14.160 -21.309 25.065 1.00 52.00 176 ASN A N 1
ATOM 1449 C CA . ASN A 1 176 ? -15.321 -21.649 24.228 1.00 52.00 176 ASN A CA 1
ATOM 1450 C C . ASN A 1 176 ? -15.988 -20.451 23.519 1.00 52.00 176 ASN A C 1
ATOM 1452 O O . ASN A 1 176 ? -16.940 -20.647 22.761 1.00 52.00 176 ASN A O 1
ATOM 1456 N N . PHE A 1 177 ? -15.529 -19.212 23.728 1.00 47.75 177 PHE A N 1
ATOM 1457 C CA . PHE A 1 177 ? -16.151 -18.033 23.114 1.00 47.75 177 PHE A CA 1
ATOM 1458 C C . PHE A 1 177 ? -15.587 -17.784 21.705 1.00 47.75 177 PHE A C 1
ATOM 1460 O O . PHE A 1 177 ? -14.644 -17.024 21.504 1.00 47.75 177 PHE A O 1
ATOM 1467 N N . SER A 1 178 ? -16.152 -18.467 20.707 1.00 47.62 178 SER A N 1
ATOM 1468 C CA . SER A 1 178 ? -15.630 -18.479 19.332 1.00 47.62 178 SER A CA 1
ATOM 1469 C C . SER A 1 178 ? -15.991 -17.260 18.482 1.00 47.62 178 SER A C 1
ATOM 1471 O O . SER A 1 178 ? -15.459 -17.129 17.385 1.00 47.62 178 SER A O 1
ATOM 1473 N N . ASN A 1 179 ? -16.853 -16.357 18.954 1.00 48.66 179 ASN A N 1
ATOM 1474 C CA . ASN A 1 179 ? -17.278 -15.195 18.177 1.00 48.66 179 ASN A CA 1
ATOM 1475 C C . ASN A 1 179 ? -17.393 -13.954 19.051 1.00 48.66 179 ASN A C 1
ATOM 1477 O O . ASN A 1 179 ? -18.367 -13.711 19.761 1.00 48.66 179 ASN A O 1
ATOM 1481 N N . THR A 1 180 ? -16.368 -13.137 18.959 1.00 49.28 180 THR A N 1
ATOM 1482 C CA . THR A 1 180 ? -16.281 -11.806 19.529 1.00 49.28 180 THR A CA 1
ATOM 1483 C C . THR A 1 180 ? -17.313 -10.877 18.902 1.00 49.28 180 THR A C 1
ATOM 1485 O O . THR A 1 180 ? -17.238 -10.556 17.718 1.00 49.28 180 THR A O 1
ATOM 1488 N N . ARG A 1 181 ? -18.272 -10.423 19.721 1.00 49.59 181 ARG A N 1
ATOM 1489 C CA . ARG A 1 181 ? -19.362 -9.491 19.364 1.00 49.59 181 ARG A CA 1
ATOM 1490 C C . ARG A 1 181 ? -18.871 -8.300 18.540 1.00 49.59 181 ARG A C 1
ATOM 1492 O O . ARG A 1 181 ? -19.499 -7.903 17.571 1.00 49.59 181 ARG A O 1
ATOM 1499 N N . HIS A 1 182 ? -17.699 -7.803 18.896 1.00 47.50 182 HIS A N 1
ATOM 1500 C CA . HIS A 1 182 ? -17.039 -6.689 18.254 1.00 47.50 182 HIS A CA 1
ATOM 1501 C C . HIS A 1 182 ? -16.649 -6.957 16.778 1.00 47.50 182 HIS A C 1
ATOM 1503 O O . HIS A 1 182 ? -16.752 -6.035 15.975 1.00 47.50 182 HIS A O 1
ATOM 1509 N N . PHE A 1 183 ? -16.280 -8.176 16.363 1.00 45.38 183 PHE A N 1
ATOM 1510 C CA . PHE A 1 183 ? -15.952 -8.442 14.945 1.00 45.38 183 PHE A CA 1
ATOM 1511 C C . PHE A 1 183 ? -17.188 -8.400 14.041 1.00 45.38 183 PHE A C 1
ATOM 1513 O O . PHE A 1 183 ? -17.046 -8.280 12.833 1.00 45.38 183 PHE A O 1
ATOM 1520 N N . ARG A 1 184 ? -18.395 -8.470 14.621 1.00 45.38 184 ARG A N 1
ATOM 1521 C CA . ARG A 1 184 ? -19.660 -8.319 13.890 1.00 45.38 184 ARG A CA 1
ATOM 1522 C C . ARG A 1 184 ? -20.100 -6.860 13.733 1.00 45.38 184 ARG A C 1
ATOM 1524 O O . ARG A 1 184 ? -21.023 -6.604 12.973 1.00 45.38 184 ARG A O 1
ATOM 1531 N N . GLU A 1 185 ? -19.497 -5.935 14.484 1.00 44.09 185 GLU A N 1
ATOM 1532 C CA . GLU A 1 185 ? -19.881 -4.513 14.544 1.00 44.09 185 GLU A CA 1
ATOM 1533 C C . GLU A 1 185 ? -18.873 -3.579 13.841 1.00 44.09 185 GLU A C 1
ATOM 1535 O O . GLU A 1 185 ? -19.075 -2.362 13.853 1.00 44.09 185 GLU A O 1
ATOM 1540 N N . CYS A 1 186 ? -17.794 -4.136 13.273 1.00 41.62 186 CYS A N 1
ATOM 1541 C CA . CYS A 1 186 ? -16.809 -3.440 12.436 1.00 41.62 186 CYS A CA 1
ATOM 1542 C C . CYS A 1 186 ? -17.267 -3.351 10.979 1.00 41.62 186 CYS A C 1
ATOM 1544 O O . CYS A 1 186 ? -17.758 -4.379 10.461 1.00 41.62 186 CYS A O 1
#

pLDDT: mean 74.41, std 13.36, range [38.62, 93.31]

Organism: Xenopus laevis (NCBI:txid8355)

=== Feature glossary ===
Feature key, reading from the visual/contextual features back to the raw sequence:

Rendered structure images. Structure images are PyMOL renders from six orthogonal camera directions. Cartoon representation draws helices as coils and strands as arrows; sticks shows the backbone as bonds; surface shows the solvent-excluded envelope. Rainbow coloring maps sequence position to hue (blue→red, N→C); chain coloring assigns a distinct color per polypeptide.

Contact-map, Ramachandran, and PAE plots. Three diagnostic plots accompany the record. The Cα contact map visualizes the tertiary structure as a 2D adjacency matrix (8 Å cutoff, sequence-local contacts suppressed). The Ramachandran plot shows the distribution of backbone (φ, ψ) torsions, with points in the α and β basins reflecting secondary structure content. The PAE plot shows AlphaFold's inter-residue confidence as a color matrix.

InterPro / GO / CATH / organism. The annotation block draws on four external resources. InterPro: which protein families and domains the sequence belongs to. GO: standardized terms for what the protein does, what process it participates in, and where in the cell it acts. CATH: which structural fold it has in the CATH hierarchy. Organism: the species of origin.

Nearest PDB structures. Structural nearest neighbors (via Foldseek easy-search vs the PDB). Reported per hit: target PDB id, E-value, and alignment TM-score. A TM-score above ~0.5 is the conventional threshold for 'same fold'.

Predicted aligned error. Predicted aligned error is AlphaFold's pairwise confidence. Unlike pLDDT (per-residue), PAE is per-residue-pair and captures whether two parts of the structure are correctly placed relative to each other. Units are ångströms of expected positional error.

Solvent-accessible surface area. SASA measures how much of the protein is reachable by solvent. It is computed by rolling a water-sized probe over the atomic surface and summing the exposed area (Å²). Per-residue SASA distinguishes core (buried, low SASA) from surface (exposed, high SASA) residues; total SASA is a whole-molecule size measure.

B-factor. Crystallographic B-factors measure how much each atom's electron density is smeared out, in Å². They rise in mobile loops and surface residues and fall in the buried interior. In AlphaFold models this column is repurposed to hold pLDDT instead.

pLDDT. For AlphaFold models, the B-factor field carries pLDDT — the model's own estimate of local accuracy on a 0–100 scale. Regions with pLDDT<50 should be treated as essentially unmodeled; they often correspond to intrinsically disordered segments.

Backbone torsions (φ/ψ). φ (phi) and ψ (psi) are the two rotatable backbone dihedrals per residue: φ is the C(i-1)–N–Cα–C torsion, ψ is the N–Cα–C–N(i+1) torsion, both in degrees on (−180°, 180°]. α-helical residues cluster near (−60°, −45°); β-strand residues near (−120°, +130°). A Ramachandran plot is simply a scatter of (φ, ψ) for every residue.

Radius of gyration, Cα contacts, bounding box. Radius of gyration (Rg) is the root-mean-square distance of Cα atoms from their centroid — a single number for overall size and compactness. A globular domain of N residues has Rg ≈ 2.2·N^0.38 Å; an extended or disordered chain has a much larger Rg. The Cα contact count is the number of residue pairs whose Cα atoms are within 8 Å and are more than four positions apart in sequence — a standard proxy for tertiary packing density. The bounding box is the smallest axis-aligned box enclosing all Cα atoms.

Secondary structure (3-state, P-SEA). Three-state secondary structure (P-SEA) collapses the eight DSSP classes into helix (a), strand (b), and coil (c). P-SEA assigns these from Cα geometry alone — distances and angles — without requiring backbone oxygens, so it works on any Cα trace.

Secondary structure (8-state, DSSP). Secondary structure is the local, repeating backbone conformation. DSSP classifies it into eight states by reading the hydrogen-bond network: three helix types (H, G, I), two β types (E, B), two non-regular types (T, S), and unstructure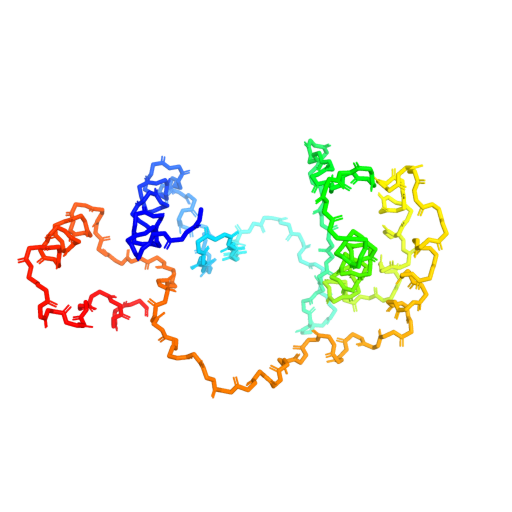d coil (-).

Foldseek 3Di. The Foldseek 3Di string encodes local tertiary geometry as a 20-letter alphabet — one character per residue — derived from the relative positions of nearby Cα atoms. Unlike the amino-acid sequence, 3Di is a direct function of the 3D structure, so two proteins with the same fold have similar 3Di strings even at low sequence identity.

mmCIF coordinates. Structure coordinates are given as an mmCIF _atom_site loop: one row per atom with element, residue name, chain id, sequence number, and x/y/z position in Å. Only the four main-chain atoms per residue are included here; side chains are omitted to keep the record compact.

Sequence. This is the polypeptide sequence — one letter per residue, N-terminus first. Length ranges from a few dozen residues for small domains to over a thousand for large multi-domain proteins.